Protein AF-A0A1D6IPD2-F1 (afdb_monomer)

Mean predicted aligned error: 14.75 Å

Radius of gyration: 24.82 Å; Cα contacts (8 Å, |Δi|>4): 549; chains: 1; bounding box: 68×72×63 Å

Foldseek 3Di:
DPPQDWDWDWAQQGKIWIARPVVRDTQDIDHQPDDPRFTWQEKDKDWAFDQPDDDPPDDDDDPDPPRPTWIWMWIATQQQKIWIAGNNRRHTLAIDRLDNDPWTWHYKDKAWDDDPPDPPDPDDDDDDDDDDDDDDDDDDDDDDDDDDPDDDDPPPPPDDGPDGFIWMWIDTQFKIFIHGPVCRSVYDSDTPDIGTDPAGWLDKDFAADPVLGGFWMWTAGLQQKIFIFGDPHRDTPDIDGCCVVPVDHRDPPQSPWDADNQQWIWTDDPPFIWIWGPDDDPPDDDDRDTDRPDD

Secondary structure (DSSP, 8-state):
------EEEE-TTS-EEEEETTTTEEEEEE--SSS--PPEEEEEEEEEE-------S-----S-----EEEEEEEEETTSEEEEEETTT--EEEEEE---SSPPEEEEEEEPPP---------------------------------------SSS---SSSS---EEEEEESSEEEEEEHHHHHHT---EEEEEE-SS-EEEEEEEE-TTS-EEEEEEEETTSEEEEEETTTTEEEEEEEHHHHHSPPP-TTGGG-EE-TTSEEEEEETTEEEEEE-S-BTTB-SS---B----

InterPro domains:
  IPR036322 WD40-repeat-containing domain superfamily [SSF50978] (4-197)

Nearest PDB structures (foldseek):
  3acp-assembly1_A  TM=4.727E-01  e=3.988E-07  Saccharomyces cerevisiae
  3vl1-assembly1_A  TM=4.606E-01  e=3.593E-07  Saccharomyces cerevisiae S288C
  8d9k-assembly1_B  TM=4.358E-01  e=2.101E-05  Homo sapiens
  8r8r-assembly1_A  TM=3.464E-01  e=1.965E-03  Homo sapiens
  6fuw-assembly1_A  TM=3.555E-01  e=6.190E-03  Homo sapiens

Sequence (295 aa):
MASGGLLAAGYQNGQVAMLDPSQLSILFTVDGASGTNSPVVSLGIYSVAASAAKADQSKKDNPQNATLSRDVLLSLTKDARVTVLDCTTGVMINSHIIHQKQSSAISMYVIDAESDETQTQLSEDKIPSQGQTGKDGNDLDKIQTQGIEKHLKNASQLSQNGGSDSLLVVCCEDVLLLLSLASLIQGSSKHLQKTKLAKPCCWSAVFKNMDDKVCGLILAYQTGTIEMRFGPDLAIVAETSLMSLLRWSYKTGMEKSTSSSNGQVTLVNGSEFAIISLMASENDLRYLSFLALLR

Organism: Zea mays (NCBI:txid4577)

Solvent-accessible surface area (backbone atoms only — not comparable to full-atom values): 18180 Å² total; per-residue (Å²): 131,84,81,75,57,77,44,80,47,65,32,66,59,23,32,39,34,36,30,37,70,82,73,75,39,75,77,42,73,39,73,48,85,73,92,66,55,34,32,40,55,31,76,48,80,44,76,41,73,52,76,85,76,77,76,78,94,78,80,85,89,76,99,72,84,69,72,62,59,45,50,32,32,40,38,32,21,29,64,26,33,40,34,36,25,34,65,88,77,55,49,73,67,35,75,41,72,71,41,92,59,99,51,44,34,55,42,66,48,80,34,64,50,82,73,95,78,74,88,72,74,84,73,80,82,83,78,90,80,90,82,84,85,83,87,85,86,84,87,83,85,88,85,81,92,81,89,83,92,82,91,87,84,83,82,85,82,82,82,91,68,101,59,81,62,36,29,34,40,36,38,32,24,48,34,39,38,33,28,47,42,65,44,38,63,73,74,40,75,65,63,78,43,77,46,76,46,95,56,50,40,66,47,73,45,58,23,33,48,97,84,73,43,54,55,34,38,40,40,33,29,64,83,20,39,34,38,32,25,38,65,100,81,52,43,80,78,46,76,51,39,38,47,81,75,71,68,39,74,59,53,96,67,46,75,74,45,48,65,40,54,72,34,33,37,40,42,40,57,93,94,44,54,42,44,44,41,79,50,77,46,100,85,57,52,83,57,84,53,74,59,69,75,72,134

Structure (mmCIF, N/CA/C/O backbone):
data_AF-A0A1D6IPD2-F1
#
_entry.id   AF-A0A1D6IPD2-F1
#
loop_
_atom_site.group_PDB
_atom_site.id
_atom_site.type_symbol
_atom_site.label_atom_id
_atom_site.label_alt_id
_atom_site.label_comp_id
_atom_site.label_asym_id
_atom_site.label_entity_id
_atom_site.label_seq_id
_atom_site.pdbx_PDB_ins_code
_atom_site.Cartn_x
_atom_site.Cartn_y
_atom_site.Cartn_z
_atom_site.occupancy
_atom_site.B_iso_or_equiv
_atom_site.auth_seq_id
_atom_site.auth_comp_id
_atom_site.auth_asym_id
_atom_site.auth_atom_id
_atom_site.pdbx_PDB_model_num
ATOM 1 N N . MET A 1 1 ? 12.400 -10.373 25.778 1.00 30.92 1 MET A N 1
ATOM 2 C CA . MET A 1 1 ? 10.968 -10.075 25.985 1.00 30.92 1 MET A CA 1
ATOM 3 C C . MET A 1 1 ? 10.323 -10.088 24.616 1.00 30.92 1 MET A C 1
ATOM 5 O O . MET A 1 1 ? 10.775 -9.337 23.763 1.00 30.92 1 MET A O 1
ATOM 9 N N . ALA A 1 2 ? 9.383 -10.998 24.362 1.00 29.33 2 ALA A N 1
ATOM 10 C CA . ALA A 1 2 ? 8.628 -10.974 23.116 1.00 29.33 2 ALA A CA 1
ATOM 11 C C . ALA A 1 2 ? 7.742 -9.724 23.148 1.00 29.33 2 ALA A C 1
ATOM 13 O O . ALA A 1 2 ? 6.905 -9.598 24.038 1.00 29.33 2 ALA A O 1
ATOM 14 N N . SER A 1 3 ? 7.980 -8.775 22.243 1.00 40.94 3 SER A N 1
ATOM 15 C CA . SER A 1 3 ? 7.013 -7.714 21.980 1.00 40.94 3 SER A CA 1
ATOM 16 C C . SER A 1 3 ? 5.795 -8.400 21.367 1.00 40.94 3 SER A C 1
ATOM 18 O O . SER A 1 3 ? 5.819 -8.763 20.191 1.00 40.94 3 SER A O 1
ATOM 20 N N . GLY A 1 4 ? 4.796 -8.715 22.193 1.00 50.94 4 GLY A N 1
ATOM 21 C CA . GLY A 1 4 ? 3.513 -9.250 21.745 1.00 50.94 4 GLY A CA 1
ATOM 22 C C . GLY A 1 4 ? 2.770 -8.152 20.996 1.00 50.94 4 GLY A C 1
ATOM 23 O O . GLY A 1 4 ? 1.948 -7.455 21.578 1.00 50.94 4 GLY A O 1
ATOM 24 N N . GLY A 1 5 ? 3.151 -7.923 19.741 1.00 78.12 5 GLY A N 1
ATOM 25 C CA . GLY A 1 5 ? 2.530 -6.923 18.884 1.00 78.12 5 GLY A CA 1
ATOM 26 C C . GLY A 1 5 ? 1.129 -7.359 18.467 1.00 78.12 5 GLY A C 1
ATOM 27 O O . GLY A 1 5 ? 0.892 -8.539 18.214 1.00 78.12 5 GLY A O 1
ATOM 28 N N . LEU A 1 6 ? 0.211 -6.400 18.374 1.00 86.00 6 LEU A N 1
ATOM 29 C CA . LEU A 1 6 ? -1.092 -6.609 17.751 1.00 86.00 6 LEU A CA 1
ATOM 30 C C . LEU A 1 6 ? -0.916 -6.950 16.266 1.00 86.00 6 LEU A C 1
ATOM 32 O O . LEU A 1 6 ? -0.069 -6.367 15.584 1.00 86.00 6 LEU A O 1
ATOM 36 N N . LEU A 1 7 ? -1.735 -7.870 15.758 1.00 91.19 7 LEU A N 1
ATOM 37 C CA . LEU A 1 7 ? -1.761 -8.237 14.344 1.00 91.19 7 LEU A CA 1
ATOM 38 C C . LEU A 1 7 ? -3.090 -7.805 13.727 1.00 91.19 7 LEU A C 1
ATOM 40 O O . LEU A 1 7 ? -4.148 -8.242 14.168 1.00 91.19 7 LEU A O 1
ATOM 44 N N . ALA A 1 8 ? -3.038 -6.996 12.672 1.00 92.50 8 ALA A N 1
ATOM 45 C CA . ALA A 1 8 ? -4.213 -6.660 11.876 1.00 92.50 8 ALA A CA 1
ATOM 46 C C . ALA A 1 8 ? -4.306 -7.568 10.640 1.00 92.50 8 ALA A C 1
ATOM 48 O O . ALA A 1 8 ? -3.309 -7.803 9.956 1.00 92.50 8 ALA A O 1
ATOM 49 N N . ALA A 1 9 ? -5.511 -8.041 10.330 1.00 93.69 9 ALA A N 1
ATOM 50 C CA . ALA A 1 9 ? -5.815 -8.843 9.150 1.00 93.69 9 ALA A CA 1
ATOM 51 C C . ALA A 1 9 ? -6.941 -8.197 8.337 1.00 93.69 9 ALA A C 1
ATOM 53 O O . ALA A 1 9 ? -7.937 -7.738 8.892 1.00 93.69 9 ALA A O 1
ATOM 54 N N . GLY A 1 10 ? -6.781 -8.172 7.015 1.00 93.75 10 GLY A N 1
ATOM 55 C CA . GLY A 1 10 ? -7.758 -7.635 6.070 1.00 93.75 10 GLY A CA 1
ATOM 56 C C . GLY A 1 10 ? -8.282 -8.740 5.165 1.00 93.75 10 GLY A C 1
ATOM 57 O O . GLY A 1 10 ? -7.515 -9.596 4.723 1.00 93.75 10 GLY A O 1
ATOM 58 N N . TYR A 1 11 ? -9.582 -8.728 4.891 1.00 92.94 11 TYR A N 1
ATOM 59 C CA . TYR A 1 11 ? -10.261 -9.801 4.169 1.00 92.94 11 TYR A CA 1
ATOM 60 C C . TYR A 1 11 ? -10.723 -9.368 2.771 1.00 92.94 11 TYR A C 1
ATOM 62 O O . TYR A 1 11 ? -10.869 -8.184 2.460 1.00 92.94 11 TYR A O 1
ATOM 70 N N . GLN A 1 12 ? -10.997 -10.358 1.916 1.00 92.38 12 GLN A N 1
ATOM 71 C CA . GLN A 1 12 ? -11.466 -10.148 0.537 1.00 92.38 12 GLN A CA 1
ATOM 72 C C . GLN A 1 12 ? -12.858 -9.504 0.451 1.00 92.38 12 GLN A C 1
ATOM 74 O O . GLN A 1 12 ? -13.192 -8.910 -0.564 1.00 92.38 12 GLN A O 1
ATOM 79 N N . ASN A 1 13 ? -13.660 -9.603 1.509 1.00 90.62 13 ASN A N 1
ATOM 80 C CA . ASN A 1 13 ? -14.971 -8.961 1.617 1.00 90.62 13 ASN A CA 1
ATOM 81 C C . ASN A 1 13 ? -14.903 -7.554 2.245 1.00 90.62 13 ASN A C 1
ATOM 83 O O . ASN A 1 13 ? -15.948 -6.971 2.519 1.00 90.62 13 ASN A O 1
ATOM 87 N N . GLY A 1 14 ? -13.707 -7.022 2.517 1.00 91.00 14 GLY A N 1
ATOM 88 C CA . GLY A 1 14 ? -13.536 -5.706 3.137 1.00 91.00 14 GLY A CA 1
ATOM 89 C C . GLY A 1 14 ? -13.605 -5.698 4.665 1.00 91.00 14 GLY A C 1
ATOM 90 O O . GLY A 1 14 ? -13.497 -4.626 5.259 1.00 91.00 14 GLY A O 1
ATOM 91 N N . GLN A 1 15 ? -13.770 -6.857 5.320 1.00 92.12 15 GLN A N 1
ATOM 92 C CA . GLN A 1 15 ? -13.622 -6.945 6.775 1.00 92.12 15 GLN A CA 1
ATOM 93 C C . GLN A 1 15 ? -12.185 -6.660 7.205 1.00 92.12 15 GLN A C 1
ATOM 95 O O . GLN A 1 15 ? -11.223 -6.936 6.481 1.00 92.12 15 GLN A O 1
ATOM 100 N N . VAL A 1 16 ? -12.059 -6.191 8.441 1.00 93.31 16 VAL A N 1
ATOM 101 C CA . VAL A 1 16 ? -10.791 -6.052 9.152 1.00 93.31 16 VAL A CA 1
ATOM 102 C C . VAL A 1 16 ? -10.924 -6.712 10.522 1.00 93.31 16 VAL A C 1
ATOM 104 O O . VAL A 1 16 ? -11.926 -6.516 11.205 1.00 93.31 16 VAL A O 1
ATOM 107 N N . ALA A 1 17 ? -9.920 -7.481 10.935 1.00 93.31 17 ALA A N 1
ATOM 108 C CA . ALA A 1 17 ? -9.832 -8.051 12.276 1.00 93.31 17 ALA A CA 1
ATOM 109 C C . ALA A 1 17 ? -8.523 -7.650 12.955 1.00 93.31 17 ALA A C 1
ATOM 111 O O . ALA A 1 17 ? -7.485 -7.534 12.303 1.00 93.31 17 ALA A O 1
ATOM 112 N N . MET A 1 18 ? -8.581 -7.478 14.272 1.00 93.50 18 MET A N 1
ATOM 113 C CA . MET A 1 18 ? -7.411 -7.313 15.128 1.00 93.50 18 MET A CA 1
ATOM 114 C C . MET A 1 18 ? -7.243 -8.565 15.981 1.00 93.50 18 MET A C 1
ATOM 116 O O . MET A 1 18 ? -8.205 -9.042 16.585 1.00 93.50 18 MET A O 1
ATOM 120 N N . LEU A 1 19 ? -6.027 -9.091 16.034 1.00 93.00 19 LEU A N 1
ATOM 121 C CA . LEU A 1 19 ? -5.680 -10.311 16.745 1.00 93.00 19 LEU A CA 1
ATOM 122 C C . LEU A 1 19 ? -4.610 -10.020 17.798 1.00 93.00 19 LEU A C 1
ATOM 124 O O . LEU A 1 19 ? -3.698 -9.225 17.559 1.00 93.00 19 LEU A O 1
ATOM 128 N N . ASP A 1 20 ? -4.705 -10.710 18.933 1.00 90.56 20 ASP A N 1
ATOM 129 C CA . ASP A 1 20 ? -3.624 -10.829 19.909 1.00 90.56 20 ASP A CA 1
ATOM 130 C C . ASP A 1 20 ? -2.912 -12.173 19.683 1.00 90.56 20 ASP A C 1
ATOM 132 O O . ASP A 1 20 ? -3.444 -13.227 20.056 1.00 90.56 20 ASP A O 1
ATOM 136 N N . PRO A 1 21 ? -1.707 -12.177 19.080 1.00 88.75 21 PRO A N 1
ATOM 137 C CA . PRO A 1 21 ? -0.956 -13.405 18.839 1.00 88.75 21 PRO A CA 1
ATOM 138 C C . PRO A 1 21 ? -0.528 -14.105 20.131 1.00 88.75 21 PRO A C 1
ATOM 140 O O . PRO A 1 21 ? -0.324 -15.316 20.129 1.00 88.75 21 PRO A O 1
ATOM 143 N N . SER A 1 22 ? -0.400 -13.362 21.234 1.00 89.31 22 SER A N 1
ATOM 144 C CA . SER A 1 22 ? 0.008 -13.897 22.537 1.00 89.31 22 SER A CA 1
ATOM 145 C C . SER A 1 22 ? -1.092 -14.761 23.146 1.00 89.31 22 SER A C 1
ATOM 147 O O . SER A 1 22 ? -0.806 -15.744 23.827 1.00 89.31 22 SER A O 1
ATOM 149 N N . GLN A 1 23 ? -2.348 -14.398 22.884 1.00 89.75 23 GLN A N 1
ATOM 150 C CA . GLN A 1 23 ? -3.536 -15.112 23.353 1.00 89.75 23 GLN A CA 1
ATOM 151 C C . GLN A 1 23 ? -4.184 -15.987 22.275 1.00 89.75 23 GLN A C 1
ATOM 153 O O . GLN A 1 23 ? -5.131 -16.711 22.576 1.00 89.75 23 GLN A O 1
ATOM 158 N N . LEU A 1 24 ? -3.686 -15.934 21.032 1.00 89.00 24 LEU A N 1
ATOM 159 C CA . LEU A 1 24 ? -4.281 -16.590 19.862 1.00 89.00 24 LEU A CA 1
ATOM 160 C C . LEU A 1 24 ? -5.776 -16.259 19.708 1.00 89.00 24 LEU A C 1
ATOM 162 O O . LEU A 1 24 ? -6.582 -17.115 19.341 1.00 89.00 24 LEU A O 1
ATOM 166 N N . SER A 1 25 ? -6.153 -15.017 20.013 1.00 91.31 25 SER A N 1
ATOM 167 C CA . SER A 1 25 ? -7.544 -14.570 20.053 1.00 91.31 25 SER A CA 1
ATOM 168 C C . SER A 1 25 ? -7.791 -13.397 19.107 1.00 91.31 25 SER A C 1
ATOM 170 O O . SER A 1 25 ? -6.889 -12.629 18.768 1.00 91.31 25 SER A O 1
ATOM 172 N N . ILE A 1 26 ? -9.042 -13.274 18.660 1.00 92.81 26 ILE A N 1
ATOM 173 C CA . ILE A 1 26 ? -9.522 -12.106 17.919 1.00 92.81 26 ILE A CA 1
ATOM 174 C C . ILE A 1 26 ? -10.010 -11.093 18.954 1.00 92.81 26 ILE A C 1
ATOM 176 O O . ILE A 1 26 ? -10.901 -11.405 19.743 1.00 92.81 26 ILE A O 1
ATOM 180 N N . LEU A 1 27 ? -9.434 -9.893 18.945 1.00 92.69 27 LEU A N 1
ATOM 181 C CA . LEU A 1 27 ? -9.853 -8.791 19.812 1.00 92.69 27 LEU A CA 1
ATOM 182 C C . LEU A 1 27 ? -11.157 -8.176 19.313 1.00 92.69 27 LEU A C 1
ATOM 184 O O . LEU A 1 27 ? -12.086 -7.960 20.086 1.00 92.69 27 LEU A O 1
ATOM 188 N N . PHE A 1 28 ? -11.230 -7.916 18.009 1.00 93.12 28 PHE A N 1
ATOM 189 C CA . PHE A 1 28 ? -12.438 -7.445 17.350 1.00 93.12 28 PHE A CA 1
ATOM 190 C C . PHE A 1 28 ? -12.401 -7.741 15.852 1.00 93.12 28 PHE A C 1
ATOM 192 O O . PHE A 1 28 ? -11.333 -7.884 15.251 1.00 93.12 28 PHE A O 1
ATOM 199 N N . THR A 1 29 ? -13.589 -7.741 15.252 1.00 92.19 29 THR A N 1
ATOM 200 C CA . THR A 1 29 ? -13.794 -7.745 13.803 1.00 92.19 29 THR A CA 1
ATOM 201 C C . THR A 1 29 ? -14.722 -6.596 13.448 1.00 92.19 29 THR A C 1
ATOM 203 O O . THR A 1 29 ? -15.713 -6.363 14.139 1.00 92.19 29 THR A O 1
ATOM 206 N N . VAL A 1 30 ? -14.406 -5.884 12.372 1.00 89.81 30 VAL A N 1
ATOM 207 C CA . VAL A 1 30 ? -15.205 -4.774 11.863 1.00 89.81 30 VAL A CA 1
ATOM 208 C C . VAL A 1 30 ? -15.500 -5.014 10.395 1.00 89.81 30 VAL A C 1
ATOM 210 O O . VAL A 1 30 ? -14.591 -5.203 9.584 1.00 89.81 30 VAL A O 1
ATOM 213 N N . ASP A 1 31 ? -16.783 -4.983 10.055 1.00 83.81 31 ASP A N 1
ATOM 214 C CA . ASP A 1 31 ? -17.223 -4.928 8.670 1.00 83.81 31 ASP A CA 1
ATOM 215 C C . ASP A 1 31 ? -16.858 -3.564 8.084 1.00 83.81 31 ASP A C 1
ATOM 217 O O . ASP A 1 31 ? -17.188 -2.523 8.660 1.00 83.81 31 ASP A O 1
ATOM 221 N N . GLY A 1 32 ? -16.171 -3.555 6.937 1.00 65.31 32 GLY A N 1
ATOM 222 C CA . GLY A 1 32 ? -15.898 -2.327 6.199 1.00 65.31 32 GLY A CA 1
ATOM 223 C C . GLY A 1 32 ? -17.211 -1.584 5.965 1.00 65.31 32 GLY A C 1
ATO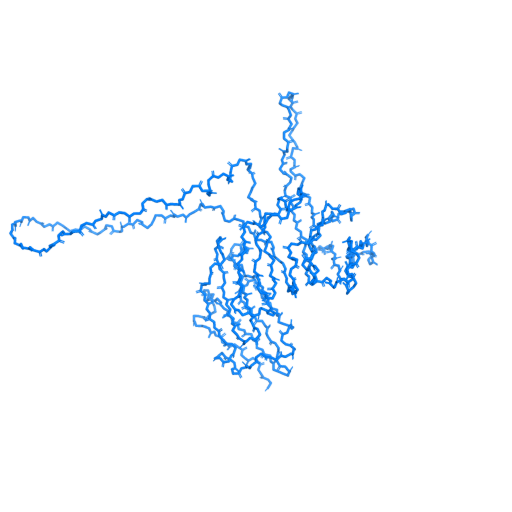M 224 O O . GLY A 1 32 ? -18.097 -2.077 5.266 1.00 65.31 32 GLY A O 1
ATOM 225 N N . ALA A 1 33 ? -17.374 -0.421 6.600 1.00 59.62 33 ALA A N 1
ATOM 226 C CA . ALA A 1 33 ? -18.617 0.328 6.510 1.00 59.62 33 ALA A CA 1
ATOM 227 C C . ALA A 1 33 ? -18.940 0.598 5.035 1.00 59.62 33 ALA A C 1
ATOM 229 O O . ALA A 1 33 ? -18.102 1.108 4.291 1.00 59.62 33 ALA A O 1
ATOM 230 N N . SER A 1 34 ? -20.177 0.272 4.644 1.00 54.66 34 SER A N 1
ATOM 231 C CA . SER A 1 34 ? -20.737 0.382 3.292 1.00 54.66 34 SER A CA 1
ATOM 232 C C . SER A 1 34 ? -20.321 -0.734 2.314 1.00 54.66 34 SER A C 1
ATOM 234 O O . SER A 1 34 ? -19.481 -0.519 1.441 1.00 54.66 34 SER A O 1
ATOM 236 N N . GLY A 1 35 ? -20.999 -1.888 2.413 1.00 56.84 35 GLY A N 1
ATOM 237 C CA . GLY A 1 35 ? -21.728 -2.592 1.331 1.00 56.84 35 GLY A CA 1
ATOM 238 C C . GLY A 1 35 ? -21.030 -2.951 0.010 1.00 56.84 35 GLY A C 1
ATOM 239 O O . GLY A 1 35 ? -21.678 -3.478 -0.888 1.00 56.84 35 GLY A O 1
ATOM 240 N N . THR A 1 36 ? -19.746 -2.656 -0.142 1.00 65.62 36 THR A N 1
ATOM 241 C CA . THR A 1 36 ? -19.001 -2.753 -1.405 1.00 65.62 36 THR A CA 1
ATOM 242 C C . THR A 1 36 ? -18.319 -4.108 -1.573 1.00 65.62 36 THR A C 1
ATOM 244 O O . THR A 1 36 ? -17.906 -4.427 -2.684 1.00 65.62 36 THR A O 1
ATOM 247 N N . ASN A 1 37 ? -18.235 -4.923 -0.507 1.00 82.88 37 ASN A N 1
ATOM 248 C CA . ASN A 1 37 ? -17.555 -6.229 -0.474 1.00 82.88 37 ASN A CA 1
ATOM 249 C C . ASN A 1 37 ? -16.169 -6.202 -1.149 1.00 82.88 37 ASN A C 1
ATOM 251 O O . ASN A 1 37 ? -15.739 -7.175 -1.764 1.00 82.88 37 ASN A O 1
ATOM 255 N N . SER A 1 38 ? -15.503 -5.051 -1.068 1.00 90.94 38 SER A N 1
ATOM 256 C CA . SER A 1 38 ? -14.266 -4.749 -1.772 1.00 90.94 38 SER A CA 1
ATOM 257 C C . SER A 1 38 ? -13.066 -5.240 -0.956 1.00 90.94 38 SER A C 1
ATOM 259 O O . SER A 1 38 ? -13.011 -4.957 0.243 1.00 90.94 38 SER A O 1
ATOM 261 N N . PRO A 1 39 ? -12.094 -5.954 -1.555 1.00 93.69 39 PRO A N 1
ATOM 262 C CA . PRO A 1 39 ? -10.949 -6.489 -0.824 1.00 93.69 39 PRO A CA 1
ATOM 263 C C . PRO A 1 39 ? -10.128 -5.412 -0.119 1.00 93.69 39 PRO A C 1
ATOM 265 O O . PRO A 1 39 ? -9.841 -4.367 -0.706 1.00 93.69 39 PRO A O 1
ATOM 268 N N . VAL A 1 40 ? -9.677 -5.697 1.105 1.00 94.56 40 VAL A N 1
ATOM 269 C CA . VAL A 1 40 ? -8.633 -4.898 1.763 1.00 94.56 40 VAL A CA 1
ATOM 270 C C . VAL A 1 40 ? -7.305 -5.127 1.037 1.00 94.56 40 VAL A C 1
ATOM 272 O O . VAL A 1 40 ? -6.858 -6.264 0.904 1.00 94.56 40 VAL A O 1
ATOM 275 N N . VAL A 1 41 ? -6.678 -4.047 0.569 1.00 94.06 41 VAL A N 1
ATOM 276 C CA . VAL A 1 41 ? -5.410 -4.074 -0.183 1.00 94.06 41 VAL A CA 1
ATOM 277 C C . VAL A 1 41 ? -4.225 -3.545 0.625 1.00 94.06 41 VAL A C 1
ATOM 279 O O . VAL A 1 41 ? -3.084 -3.863 0.312 1.00 94.06 41 VAL A O 1
ATOM 282 N N . SER A 1 42 ? -4.472 -2.766 1.684 1.00 94.94 42 SER A N 1
ATOM 283 C CA . SER A 1 42 ? -3.411 -2.228 2.542 1.00 94.94 42 SER A CA 1
ATOM 284 C C . SER A 1 42 ? -3.912 -1.995 3.962 1.00 94.94 42 SER A C 1
ATOM 286 O O . SER A 1 42 ? -5.042 -1.549 4.164 1.00 94.94 42 SER A O 1
ATOM 288 N N . LEU A 1 43 ? -3.049 -2.251 4.943 1.00 94.69 43 LEU A N 1
ATOM 289 C CA . LEU A 1 43 ? -3.292 -2.019 6.367 1.00 94.69 43 LEU A CA 1
ATOM 290 C C . LEU A 1 43 ? -2.066 -1.362 6.995 1.00 94.69 43 LEU A C 1
ATOM 292 O O . LEU A 1 43 ? -0.942 -1.611 6.564 1.00 94.69 43 LEU A O 1
ATOM 296 N N . GLY A 1 44 ? -2.280 -0.548 8.023 1.00 91.44 44 GLY A N 1
ATOM 297 C CA . GLY A 1 44 ? -1.194 0.039 8.800 1.00 91.44 44 GLY A CA 1
ATOM 298 C C . GLY A 1 44 ? -1.676 0.508 10.163 1.00 91.44 44 GLY A C 1
ATOM 299 O O . GLY A 1 44 ? -2.734 1.125 10.262 1.00 91.44 44 GLY A O 1
ATOM 300 N N . ILE A 1 45 ? -0.903 0.209 11.206 1.00 90.38 45 ILE A N 1
ATOM 301 C CA . ILE A 1 45 ? -1.122 0.740 12.554 1.00 90.38 45 ILE A CA 1
ATOM 302 C C . ILE A 1 45 ? -0.244 1.977 12.709 1.00 90.38 45 ILE A C 1
ATOM 304 O O . ILE A 1 45 ? 0.940 1.942 12.374 1.00 90.38 45 ILE A O 1
ATOM 308 N N . TYR A 1 46 ? -0.827 3.064 13.201 1.00 85.69 46 TYR A N 1
ATOM 309 C CA . TYR A 1 46 ? -0.139 4.335 13.369 1.00 85.69 46 TYR A CA 1
ATOM 310 C C . TYR A 1 46 ? -0.456 4.952 14.731 1.00 85.69 46 TYR A C 1
ATOM 312 O O . TYR A 1 46 ? -1.608 4.929 15.164 1.00 85.69 46 TYR A O 1
ATOM 320 N N . SER A 1 47 ? 0.552 5.526 15.390 1.00 83.75 47 SER A N 1
ATOM 321 C CA . SER A 1 47 ? 0.378 6.181 16.687 1.00 83.75 47 SER A CA 1
ATOM 322 C C . SER A 1 47 ? 0.136 7.671 16.502 1.00 83.75 47 SER A C 1
ATOM 324 O O . SER A 1 47 ? 1.000 8.398 16.019 1.00 83.75 47 SER A O 1
ATOM 326 N N . VAL A 1 48 ? -1.050 8.140 16.876 1.00 75.00 48 VAL A N 1
ATOM 327 C CA . VAL A 1 48 ? -1.429 9.549 16.769 1.00 75.00 48 VAL A CA 1
ATOM 328 C C . VAL A 1 48 ? -1.160 10.221 18.106 1.00 75.00 48 VAL A C 1
ATOM 330 O O . VAL A 1 48 ? -1.792 9.889 19.111 1.00 75.00 48 VAL A O 1
ATOM 333 N N . ALA A 1 49 ? -0.253 11.196 18.135 1.00 66.75 49 ALA A N 1
ATOM 334 C CA . ALA A 1 49 ? -0.099 12.047 19.307 1.00 66.75 49 ALA A CA 1
ATOM 335 C C . ALA A 1 49 ? -1.371 12.893 19.482 1.00 66.75 49 ALA A C 1
ATOM 337 O O . ALA A 1 49 ? -1.758 13.643 18.584 1.00 66.75 49 ALA A O 1
ATOM 338 N N . ALA A 1 50 ? -2.040 12.784 20.631 1.00 52.44 50 ALA A N 1
ATOM 339 C CA . ALA A 1 50 ? -3.161 13.662 20.933 1.00 52.44 50 ALA A CA 1
ATOM 340 C C . ALA A 1 50 ? -2.658 15.110 21.035 1.00 52.44 50 ALA A C 1
ATOM 342 O O . ALA A 1 50 ? -1.958 15.469 21.982 1.00 52.44 50 ALA A O 1
ATOM 343 N N . SER A 1 51 ? -3.032 15.969 20.083 1.00 44.62 51 SER A N 1
ATOM 344 C CA . SER A 1 51 ? -2.892 17.410 20.282 1.00 44.62 51 SER A CA 1
ATOM 345 C C . SER A 1 51 ? -3.802 17.791 21.447 1.00 44.62 51 SER A C 1
ATOM 347 O O . SER A 1 51 ? -5.016 17.583 21.361 1.00 44.62 51 SER A O 1
ATOM 349 N N . ALA A 1 52 ? -3.243 18.314 22.537 1.00 31.17 52 ALA A N 1
ATOM 350 C CA . ALA A 1 52 ? -4.020 18.790 23.674 1.00 31.17 52 ALA A CA 1
ATOM 351 C C . ALA A 1 52 ? -4.963 19.919 23.216 1.00 31.17 52 ALA A C 1
ATOM 353 O O . ALA A 1 52 ? -4.578 21.084 23.120 1.00 31.17 52 ALA A O 1
ATOM 354 N N . ALA A 1 53 ? -6.205 19.573 22.885 1.00 32.84 53 ALA A N 1
ATOM 355 C CA . ALA A 1 53 ? -7.233 20.545 22.565 1.00 32.84 53 ALA A CA 1
ATOM 356 C C . ALA A 1 53 ? -7.639 21.258 23.862 1.00 32.84 53 ALA A C 1
ATOM 358 O O . ALA A 1 53 ? -8.199 20.641 24.762 1.00 32.84 53 ALA A O 1
ATOM 359 N N . LYS A 1 54 ? -7.283 22.547 23.940 1.00 36.94 54 LYS A N 1
ATOM 360 C CA . LYS A 1 54 ? -7.744 23.590 24.875 1.00 36.94 54 LYS A CA 1
ATOM 361 C C . LYS A 1 54 ? -8.335 23.085 26.199 1.00 36.94 54 LYS A C 1
ATOM 363 O O . LYS A 1 54 ? -9.548 22.976 26.349 1.00 36.94 54 LYS A O 1
ATOM 368 N N . ALA A 1 55 ? -7.474 22.911 27.199 1.00 32.50 55 ALA A N 1
ATOM 369 C CA . ALA A 1 55 ? -7.914 23.128 28.569 1.00 32.50 55 ALA A CA 1
ATOM 370 C C . ALA A 1 55 ? -8.072 24.642 28.756 1.00 32.50 55 ALA A C 1
ATOM 372 O O . ALA A 1 55 ? -7.090 25.381 28.651 1.00 32.50 55 ALA A O 1
ATOM 373 N N . ASP A 1 56 ? -9.304 25.099 28.986 1.00 33.06 56 ASP A N 1
ATOM 374 C CA . ASP A 1 56 ? -9.562 26.443 29.492 1.00 33.06 56 ASP A CA 1
ATOM 375 C C . ASP A 1 56 ? -8.631 26.707 30.676 1.00 33.06 56 ASP A C 1
ATOM 377 O O . ASP A 1 56 ? -8.541 25.932 31.634 1.00 33.06 56 ASP A O 1
ATOM 381 N N . GLN A 1 57 ? -7.879 27.794 30.566 1.00 42.44 57 GLN A N 1
ATOM 382 C CA . GLN A 1 57 ? -6.802 28.125 31.477 1.00 42.44 57 GLN A CA 1
ATOM 383 C C . GLN A 1 57 ? -7.380 28.685 32.777 1.00 42.44 57 GLN A C 1
ATOM 385 O O . GLN A 1 57 ? -7.352 29.883 33.034 1.00 42.44 57 GLN A O 1
ATOM 390 N N . SER A 1 58 ? -7.908 27.808 33.628 1.00 39.62 58 SER A N 1
ATOM 391 C CA . SER A 1 58 ? -8.125 28.122 35.035 1.00 39.62 58 SER A CA 1
ATOM 392 C C . SER A 1 58 ? -8.073 26.866 35.904 1.00 39.62 58 SER A C 1
ATOM 394 O O . SER A 1 58 ? -9.103 26.302 36.266 1.00 39.62 58 SER A O 1
ATOM 396 N N . LYS A 1 59 ? -6.859 26.456 36.279 1.00 34.28 59 LYS A N 1
ATOM 397 C CA . LYS A 1 59 ? -6.397 26.234 37.666 1.00 34.28 59 LYS A CA 1
ATOM 398 C C . LYS A 1 59 ? -5.184 25.298 37.690 1.00 34.28 59 LYS A C 1
ATOM 400 O O . LYS A 1 59 ? -4.984 24.460 36.823 1.00 34.28 59 LYS A O 1
ATOM 405 N N . LYS A 1 60 ? -4.351 25.576 38.685 1.00 40.72 60 LYS A N 1
ATOM 406 C CA . LYS A 1 60 ? -3.002 25.083 38.956 1.00 40.72 60 LYS A CA 1
ATOM 407 C C . LYS A 1 60 ? -2.923 23.573 39.236 1.00 40.72 60 LYS A C 1
ATOM 409 O O . LYS A 1 60 ? -3.841 23.015 39.823 1.00 40.72 60 LYS A O 1
ATOM 414 N N . ASP A 1 61 ? -1.730 23.053 38.939 1.00 37.00 61 ASP A N 1
ATOM 415 C CA . ASP A 1 61 ? -1.024 21.907 39.537 1.00 37.00 61 ASP A CA 1
ATOM 416 C C . ASP A 1 61 ? -1.495 20.472 39.217 1.00 37.00 61 ASP A C 1
ATOM 418 O O . ASP A 1 61 ? -2.368 19.931 39.886 1.00 37.00 61 ASP A O 1
ATOM 422 N N . ASN A 1 62 ? -0.798 19.812 38.273 1.00 31.39 62 ASN A N 1
ATOM 423 C CA . ASN A 1 62 ? -0.256 18.446 38.438 1.00 31.39 62 ASN A CA 1
ATOM 424 C C . ASN A 1 62 ? 0.795 18.130 37.336 1.00 31.39 62 ASN A C 1
ATOM 426 O O . ASN A 1 62 ? 0.514 18.378 36.159 1.00 31.39 62 ASN A O 1
ATOM 430 N N . PRO A 1 63 ? 1.986 17.571 37.639 1.00 45.03 63 PRO A N 1
ATOM 431 C CA . PRO A 1 63 ? 2.968 17.194 36.627 1.00 45.03 63 PRO A CA 1
ATOM 432 C C . PRO A 1 63 ? 2.707 15.758 36.157 1.00 45.03 63 PRO A C 1
ATOM 434 O O . PRO A 1 63 ? 3.314 14.825 36.668 1.00 45.03 63 PRO A O 1
ATOM 437 N N . GLN A 1 64 ? 1.781 15.567 35.211 1.00 38.56 64 GLN A N 1
ATOM 438 C CA . GLN A 1 64 ? 1.593 14.285 34.509 1.00 38.56 64 GLN A CA 1
ATOM 439 C C . GLN A 1 64 ? 0.707 14.421 33.255 1.00 38.56 64 GLN A C 1
ATOM 441 O O . GLN A 1 64 ? -0.170 13.604 33.004 1.00 38.56 64 GLN A O 1
ATOM 446 N N . ASN A 1 65 ? 0.936 15.435 32.416 1.00 34.56 65 ASN A N 1
ATOM 447 C CA . ASN A 1 65 ? 0.399 15.403 31.051 1.00 34.56 65 ASN A CA 1
ATOM 448 C C . ASN A 1 65 ? 1.314 14.531 30.185 1.00 34.56 65 ASN A C 1
ATOM 450 O O . ASN A 1 65 ? 2.059 15.028 29.346 1.00 34.56 65 ASN A O 1
ATOM 454 N N . ALA A 1 66 ? 1.291 13.219 30.430 1.00 37.41 66 ALA A N 1
ATOM 455 C CA . ALA A 1 66 ? 1.721 12.275 29.414 1.00 37.41 66 ALA A CA 1
ATOM 456 C C . ALA A 1 66 ? 0.747 12.441 28.245 1.00 37.41 66 ALA A C 1
ATOM 458 O O . ALA A 1 66 ? -0.451 12.199 28.395 1.00 37.41 66 ALA A O 1
ATOM 459 N N . THR A 1 67 ? 1.238 12.927 27.109 1.00 42.47 67 THR A N 1
ATOM 460 C CA . THR A 1 67 ? 0.484 12.937 25.858 1.00 42.47 67 THR A CA 1
ATOM 461 C C . THR A 1 67 ? -0.009 11.512 25.617 1.00 42.47 67 THR A C 1
ATOM 463 O O . THR A 1 67 ? 0.798 10.615 25.386 1.00 42.47 67 THR A O 1
ATOM 466 N N . LEU A 1 68 ? -1.316 11.271 25.751 1.00 51.31 68 LEU A N 1
ATOM 467 C CA . LEU A 1 68 ? -1.903 9.970 25.444 1.00 51.31 68 LEU A CA 1
ATOM 468 C C . LEU A 1 68 ? -1.847 9.802 23.927 1.00 51.31 68 LEU A C 1
ATOM 470 O O . LEU A 1 68 ? -2.692 10.329 23.204 1.00 51.31 68 LEU A O 1
ATOM 474 N N . SER A 1 69 ? -0.814 9.118 23.445 1.00 62.66 69 SER A N 1
ATOM 475 C CA . SER A 1 69 ? -0.773 8.653 22.065 1.00 62.66 69 SER A CA 1
ATOM 476 C C . SER A 1 69 ? -1.879 7.620 21.875 1.00 62.66 69 SER A C 1
ATOM 478 O O . SER A 1 69 ? -2.037 6.708 22.688 1.00 62.66 69 SER A O 1
ATOM 480 N N . ARG A 1 70 ? -2.687 7.795 20.831 1.00 79.12 70 ARG A N 1
ATOM 481 C CA . ARG A 1 70 ? -3.773 6.885 20.478 1.00 79.12 70 ARG A CA 1
ATOM 482 C C . ARG A 1 70 ? -3.395 6.153 19.203 1.00 79.12 70 ARG A C 1
ATOM 484 O O . ARG A 1 70 ? -3.213 6.786 18.165 1.00 79.12 70 ARG A O 1
ATOM 491 N N . ASP A 1 71 ? -3.314 4.832 19.277 1.00 89.00 71 ASP A N 1
ATOM 492 C CA . ASP A 1 71 ? -3.040 4.017 18.100 1.00 89.00 71 ASP A CA 1
ATOM 493 C C . ASP A 1 71 ? -4.313 3.839 17.271 1.00 89.00 71 ASP A C 1
ATOM 495 O O . ASP A 1 71 ? -5.376 3.465 17.781 1.00 89.00 71 ASP A O 1
ATOM 499 N N . VAL A 1 72 ? -4.193 4.109 15.975 1.00 91.94 72 VAL A N 1
ATOM 500 C CA . VAL A 1 72 ? -5.257 3.928 14.992 1.00 91.94 72 VAL A CA 1
ATOM 501 C C . VAL A 1 72 ? -4.848 2.893 13.956 1.00 91.94 72 VAL A C 1
ATOM 503 O O . VAL A 1 72 ? -3.697 2.833 13.522 1.00 91.94 72 VAL A O 1
ATOM 506 N N . LEU A 1 73 ? -5.816 2.085 13.537 1.00 93.56 73 LEU A N 1
ATOM 507 C CA . LEU A 1 73 ? -5.684 1.161 12.426 1.00 93.56 73 LEU A CA 1
ATOM 508 C C . LEU A 1 73 ? -6.270 1.826 11.188 1.00 93.56 73 LEU A C 1
ATOM 510 O O . LEU A 1 73 ? -7.454 2.161 11.140 1.00 93.56 73 LEU A O 1
ATOM 514 N N . LEU A 1 74 ? -5.432 1.995 10.177 1.00 94.75 74 LEU A N 1
ATOM 515 C CA . LEU A 1 74 ? -5.844 2.401 8.849 1.00 94.75 74 LEU A CA 1
ATOM 516 C C . LEU A 1 74 ? -6.056 1.151 8.002 1.00 94.75 74 LEU A C 1
ATOM 518 O O . LEU A 1 74 ? -5.212 0.251 7.991 1.00 94.75 74 LEU A O 1
ATOM 522 N N . SER A 1 75 ? -7.143 1.127 7.234 1.00 95.12 75 SER A N 1
ATOM 523 C CA . SER A 1 75 ? -7.374 0.130 6.186 1.00 95.12 75 SER A CA 1
ATOM 524 C C . SER A 1 75 ? -7.737 0.796 4.869 1.00 95.12 75 SER A C 1
ATOM 526 O O . SER A 1 75 ? -8.582 1.690 4.858 1.00 95.12 75 SER A O 1
ATOM 528 N N . LEU A 1 76 ? -7.174 0.307 3.769 1.00 95.56 76 LEU A N 1
ATOM 529 C CA . LEU A 1 76 ? -7.524 0.689 2.405 1.00 95.56 76 LEU A CA 1
ATOM 530 C C . LEU A 1 76 ? -8.127 -0.510 1.680 1.00 95.56 76 LEU A C 1
ATOM 532 O O . LEU A 1 76 ? -7.555 -1.600 1.675 1.00 95.56 76 LEU A O 1
ATOM 536 N N . THR A 1 77 ? -9.253 -0.280 1.025 1.00 94.69 77 THR A N 1
ATOM 537 C CA . THR A 1 77 ? -9.935 -1.255 0.165 1.00 94.69 77 THR A CA 1
ATOM 538 C C . THR A 1 77 ? -9.738 -0.915 -1.308 1.00 94.69 77 THR A C 1
ATOM 540 O O . THR A 1 77 ? -9.419 0.225 -1.656 1.00 94.69 77 THR A O 1
ATOM 543 N N . LYS A 1 78 ? -9.900 -1.911 -2.185 1.00 93.94 78 LYS A N 1
ATOM 544 C CA . LYS A 1 78 ? -9.609 -1.811 -3.625 1.00 93.94 78 LYS A CA 1
ATOM 545 C C . LYS A 1 78 ? -10.416 -0.724 -4.349 1.00 93.94 78 LYS A C 1
ATOM 547 O O . LYS A 1 78 ? -9.931 -0.155 -5.317 1.00 93.94 78 LYS A O 1
ATOM 552 N N . ASP A 1 79 ? -11.607 -0.396 -3.868 1.00 92.62 79 ASP A N 1
ATOM 553 C CA . ASP A 1 79 ? -12.484 0.688 -4.340 1.00 92.62 79 ASP A CA 1
ATOM 554 C C . ASP A 1 79 ? -12.122 2.058 -3.733 1.00 92.62 79 ASP A C 1
ATOM 556 O O . ASP A 1 79 ? -12.926 2.988 -3.744 1.00 92.62 79 ASP A O 1
ATOM 560 N N . ALA A 1 80 ? -10.903 2.187 -3.201 1.00 93.25 80 ALA A N 1
ATOM 561 C CA . ALA A 1 80 ? -10.354 3.410 -2.632 1.00 93.25 80 ALA A CA 1
ATOM 562 C C . ALA A 1 80 ? -11.163 3.963 -1.451 1.00 93.25 80 ALA A C 1
ATOM 564 O O . ALA A 1 80 ? -11.266 5.181 -1.271 1.00 93.25 80 ALA A O 1
ATOM 565 N N . ARG A 1 81 ? -11.712 3.079 -0.610 1.00 93.00 81 ARG A N 1
ATOM 566 C CA . ARG A 1 81 ? -12.204 3.465 0.712 1.00 93.00 81 ARG A CA 1
ATOM 567 C C . ARG A 1 81 ? -11.112 3.295 1.757 1.00 93.00 81 ARG A C 1
ATOM 569 O O . ARG A 1 81 ? -10.561 2.205 1.921 1.00 93.00 81 ARG A O 1
ATOM 576 N N . VAL A 1 82 ? -10.854 4.379 2.482 1.00 94.31 82 VAL A N 1
ATOM 577 C CA . VAL A 1 82 ? -10.002 4.405 3.669 1.00 94.31 82 VAL A CA 1
ATOM 578 C C . VAL A 1 82 ? -10.887 4.403 4.908 1.00 94.31 82 VAL A C 1
ATOM 580 O O . VAL A 1 82 ? -11.806 5.215 5.016 1.00 94.31 82 VAL A O 1
ATOM 583 N N . THR A 1 83 ? -10.592 3.514 5.849 1.00 93.88 83 THR A N 1
ATOM 584 C CA . THR A 1 83 ? -11.248 3.449 7.158 1.00 93.88 83 THR A CA 1
ATOM 585 C C . THR A 1 83 ? -10.210 3.671 8.247 1.00 93.88 83 THR A C 1
ATOM 587 O O . THR A 1 83 ? -9.092 3.165 8.156 1.00 93.88 83 THR A O 1
ATOM 590 N N . VAL A 1 84 ? -10.596 4.432 9.266 1.00 94.25 84 VAL A N 1
ATOM 591 C CA . VAL A 1 84 ? -9.809 4.705 10.466 1.00 94.25 84 VAL A CA 1
ATOM 592 C C . VAL A 1 84 ? -10.524 4.053 11.640 1.00 94.25 84 VAL A C 1
ATOM 594 O O . VAL A 1 84 ? -11.681 4.382 11.916 1.00 94.25 84 VAL A O 1
ATOM 597 N N . LEU A 1 85 ? -9.851 3.138 12.326 1.00 92.94 85 LEU A N 1
ATOM 598 C CA . LEU A 1 85 ? -10.374 2.444 13.497 1.00 92.94 85 LEU A CA 1
ATOM 599 C C . LEU A 1 85 ? -9.503 2.723 14.711 1.00 92.94 85 LEU A C 1
ATOM 601 O O . LEU A 1 85 ? -8.291 2.883 14.601 1.00 92.94 85 LEU A O 1
ATOM 605 N N . ASP A 1 86 ? -10.118 2.736 15.880 1.00 91.44 86 ASP A N 1
ATOM 606 C CA . ASP A 1 86 ? -9.388 2.699 17.132 1.00 91.44 86 ASP A CA 1
ATOM 607 C C . ASP A 1 86 ? -8.797 1.302 17.381 1.00 91.44 86 ASP A C 1
ATOM 609 O O . ASP A 1 86 ? -9.540 0.321 17.433 1.00 91.44 86 ASP A O 1
ATOM 613 N N . CYS A 1 87 ? -7.478 1.200 17.582 1.00 90.00 87 CYS A N 1
ATOM 614 C CA . CYS A 1 87 ? -6.810 -0.094 17.769 1.00 90.00 87 CYS A CA 1
ATOM 615 C C . CYS A 1 87 ? -7.198 -0.825 19.060 1.00 90.00 87 CYS A C 1
ATOM 617 O O . CYS A 1 87 ? -7.008 -2.035 19.140 1.00 90.00 87 CYS A O 1
ATOM 619 N N . THR A 1 88 ? -7.706 -0.119 20.072 1.00 88.00 88 THR A N 1
ATOM 620 C CA . THR A 1 88 ? -8.024 -0.712 21.382 1.00 88.00 88 THR A CA 1
ATOM 621 C C . THR A 1 88 ? -9.438 -1.286 21.407 1.00 88.00 88 THR A C 1
ATOM 623 O O . THR A 1 88 ? -9.686 -2.348 21.966 1.00 88.00 88 THR A O 1
ATOM 626 N N . THR A 1 89 ? -10.382 -0.560 20.818 1.00 89.50 89 THR A N 1
ATOM 627 C CA . THR A 1 89 ? -11.822 -0.816 20.932 1.00 89.50 89 THR A CA 1
ATOM 628 C C . THR A 1 89 ? -12.437 -1.357 19.647 1.00 89.50 89 THR A C 1
ATOM 630 O O . THR A 1 89 ? -13.558 -1.857 19.681 1.00 89.50 89 THR A O 1
ATOM 633 N N . GLY A 1 90 ? -11.752 -1.218 18.508 1.00 89.56 90 GLY A N 1
ATOM 634 C CA . GLY A 1 90 ? -12.304 -1.528 17.191 1.00 89.56 90 GLY A CA 1
ATOM 635 C C . GLY A 1 90 ? -13.380 -0.549 16.723 1.00 89.56 90 GLY A C 1
ATOM 636 O O . GLY A 1 90 ? -13.997 -0.763 15.683 1.00 89.56 90 GLY A O 1
ATOM 637 N N . VAL A 1 91 ? -13.629 0.540 17.457 1.00 91.50 91 VAL A N 1
ATOM 638 C CA . VAL A 1 91 ? -14.617 1.543 17.050 1.00 91.50 91 VAL A CA 1
ATOM 639 C C . VAL A 1 91 ? -14.121 2.263 15.802 1.00 91.50 91 VAL A C 1
ATOM 641 O O . VAL A 1 91 ? -13.005 2.785 15.762 1.00 91.50 91 VAL A O 1
ATOM 644 N N . MET A 1 92 ? -14.972 2.313 14.779 1.00 92.38 92 MET A N 1
ATOM 645 C CA . MET A 1 92 ? -14.710 3.094 13.579 1.00 92.38 92 MET A CA 1
ATOM 646 C C . MET A 1 92 ? -14.747 4.585 13.915 1.00 92.38 92 MET A C 1
ATOM 648 O O . MET A 1 92 ? -15.786 5.119 14.297 1.00 92.38 92 MET A O 1
ATOM 652 N N . ILE A 1 93 ? -13.607 5.249 13.747 1.00 92.88 93 ILE A N 1
ATOM 653 C CA . ILE A 1 93 ? -13.464 6.697 13.909 1.00 92.88 93 ILE A CA 1
ATOM 654 C C . ILE A 1 93 ? -13.975 7.390 12.646 1.00 92.88 93 ILE A C 1
ATOM 656 O O . ILE A 1 93 ? -14.717 8.365 12.731 1.00 92.88 93 ILE A O 1
ATOM 660 N N . ASN A 1 94 ? -13.590 6.884 11.468 1.00 92.19 94 ASN A N 1
ATOM 661 C CA . ASN A 1 94 ? -14.009 7.467 10.199 1.00 92.19 94 ASN A CA 1
ATOM 662 C C . ASN A 1 94 ? -13.953 6.487 9.021 1.00 92.19 94 ASN A C 1
ATOM 664 O O . ASN A 1 94 ? -13.218 5.501 9.062 1.00 92.19 94 ASN A O 1
ATOM 668 N N . SER A 1 95 ? -14.677 6.791 7.941 1.00 92.31 95 SER A N 1
ATOM 669 C CA . SER A 1 95 ? -14.605 6.054 6.674 1.00 92.31 95 SER A CA 1
ATOM 670 C C . SER A 1 95 ? -14.920 6.958 5.486 1.00 92.31 95 SER A C 1
ATOM 672 O O . SER A 1 95 ? -15.942 7.642 5.474 1.00 92.31 95 SER A O 1
ATOM 674 N N . HIS A 1 96 ? -14.060 6.939 4.466 1.00 91.44 96 HIS A N 1
ATOM 675 C CA . HIS A 1 96 ? -14.189 7.787 3.280 1.00 91.44 96 HIS A CA 1
ATOM 676 C C . HIS A 1 96 ? -13.819 7.052 2.004 1.00 91.44 96 HIS A C 1
ATOM 678 O O . HIS A 1 96 ? -12.764 6.429 1.934 1.00 91.44 96 HIS A O 1
ATOM 684 N N . ILE A 1 97 ? -14.634 7.220 0.962 1.00 90.81 97 ILE A N 1
ATOM 685 C CA . ILE A 1 97 ? -14.219 6.934 -0.415 1.00 90.81 97 ILE A CA 1
ATOM 686 C C . ILE A 1 97 ? -13.416 8.139 -0.904 1.00 90.81 97 ILE A C 1
ATOM 688 O O . ILE A 1 97 ? -13.977 9.206 -1.154 1.00 90.81 97 ILE A O 1
ATOM 692 N N . ILE A 1 98 ? -12.104 7.976 -1.038 1.00 89.50 98 ILE A N 1
ATOM 693 C CA . ILE A 1 98 ? -11.187 9.065 -1.415 1.00 89.50 98 ILE A CA 1
ATOM 694 C C . ILE A 1 98 ? -11.004 9.185 -2.934 1.00 89.50 98 ILE A C 1
ATOM 696 O O . ILE A 1 98 ? -10.502 10.195 -3.432 1.00 89.50 98 ILE A O 1
ATOM 700 N N . HIS A 1 99 ? -11.454 8.182 -3.692 1.00 84.56 99 HIS A N 1
ATOM 701 C CA . HIS A 1 99 ? -11.437 8.202 -5.148 1.00 84.56 99 HIS A CA 1
ATOM 702 C C . HIS A 1 99 ? -12.670 7.506 -5.734 1.00 84.56 99 HIS A C 1
ATOM 704 O O . HIS A 1 99 ? -12.818 6.302 -5.615 1.00 84.56 99 HIS A O 1
ATOM 710 N N . GLN A 1 100 ? -13.555 8.257 -6.397 1.00 73.00 100 GLN A N 1
ATOM 711 C CA . GLN A 1 100 ? -14.812 7.722 -6.955 1.00 73.00 100 GLN A CA 1
ATOM 712 C C . GLN A 1 100 ? -14.697 7.204 -8.404 1.00 73.00 100 GLN A C 1
ATOM 714 O O . GLN A 1 100 ? -15.699 6.851 -9.021 1.00 73.00 100 GLN A O 1
ATOM 719 N N . LYS A 1 101 ? -13.497 7.201 -8.994 1.00 71.94 101 LYS A N 1
ATOM 720 C CA . LYS A 1 101 ? -13.283 6.684 -10.356 1.00 71.94 101 LYS A CA 1
ATOM 721 C C . LYS A 1 101 ? -13.142 5.159 -10.313 1.00 71.94 101 LYS A C 1
ATOM 723 O O . LYS A 1 101 ? -12.742 4.621 -9.292 1.00 71.94 101 LYS A O 1
ATOM 728 N N . GLN A 1 102 ? -13.364 4.474 -11.438 1.00 72.75 102 GLN A N 1
ATOM 729 C CA . GLN A 1 102 ? -13.178 3.014 -11.593 1.00 72.75 102 GLN A CA 1
ATOM 730 C C . GLN A 1 102 ? -11.706 2.531 -11.499 1.00 72.75 102 GLN A C 1
ATOM 732 O O . GLN A 1 102 ? -11.365 1.487 -12.042 1.00 72.75 102 GLN A O 1
ATOM 737 N N . SER A 1 103 ? -10.823 3.302 -10.867 1.00 85.62 103 SER A N 1
ATOM 738 C CA . SER A 1 103 ? -9.406 2.981 -10.693 1.00 85.62 103 SER A CA 1
ATOM 739 C C . SER A 1 103 ? -9.213 2.225 -9.385 1.00 85.62 103 SER A C 1
ATOM 741 O O . SER A 1 103 ? -9.753 2.645 -8.358 1.00 85.62 103 SER A O 1
ATOM 743 N N . SER A 1 104 ? -8.463 1.124 -9.413 1.00 93.12 104 SER A N 1
ATOM 744 C CA . SER A 1 104 ? -8.224 0.327 -8.210 1.00 93.12 104 SER A CA 1
ATOM 745 C C . SER A 1 104 ? -7.184 0.994 -7.313 1.00 93.12 104 SER A C 1
ATOM 747 O O . SER A 1 104 ? -6.145 1.468 -7.776 1.00 93.12 104 SER A O 1
ATOM 749 N N . ALA A 1 105 ? -7.435 0.986 -6.010 1.00 95.19 105 ALA A N 1
ATOM 750 C CA . ALA A 1 105 ? -6.427 1.292 -5.011 1.00 95.19 105 ALA A CA 1
ATOM 751 C C . ALA A 1 105 ? -5.402 0.148 -4.912 1.00 95.19 105 ALA A C 1
ATOM 753 O O . ALA A 1 105 ? -5.765 -1.026 -5.011 1.00 95.19 105 ALA A O 1
ATOM 754 N N . ILE A 1 106 ? -4.133 0.500 -4.708 1.00 94.50 106 ILE A N 1
ATOM 755 C CA . ILE A 1 106 ? -2.996 -0.429 -4.647 1.00 94.50 106 ILE A CA 1
ATOM 756 C C . ILE A 1 106 ? -2.475 -0.498 -3.217 1.00 94.50 106 ILE A C 1
ATOM 758 O O . ILE A 1 106 ? -2.462 -1.568 -2.618 1.00 94.50 106 ILE A O 1
ATOM 762 N N . SER A 1 107 ? -2.073 0.640 -2.650 1.00 94.88 107 SER A N 1
ATOM 763 C CA . SER A 1 107 ? -1.568 0.691 -1.279 1.00 94.88 107 SER A CA 1
ATOM 764 C C . SER A 1 107 ? -1.665 2.082 -0.655 1.00 94.88 107 SER A C 1
ATOM 766 O O . SER A 1 107 ? -1.973 3.070 -1.328 1.00 94.88 107 SER A O 1
ATOM 768 N N . MET A 1 108 ? -1.422 2.153 0.655 1.00 95.31 108 MET A N 1
ATOM 769 C CA . MET A 1 108 ? -1.299 3.411 1.391 1.00 95.31 108 MET A CA 1
ATOM 770 C C . MET A 1 108 ? -0.072 3.417 2.298 1.00 95.31 108 MET A C 1
ATOM 772 O O . MET A 1 108 ? 0.336 2.370 2.802 1.00 95.31 108 MET A O 1
ATOM 776 N N . TYR A 1 109 ? 0.446 4.613 2.564 1.00 92.75 109 TYR A N 1
ATOM 777 C CA . TYR A 1 109 ? 1.572 4.846 3.464 1.00 92.75 109 TYR A CA 1
ATOM 778 C C . TYR A 1 109 ? 1.359 6.123 4.266 1.00 92.75 109 TYR A C 1
ATOM 780 O O . TYR A 1 109 ? 0.831 7.101 3.740 1.00 92.75 109 TYR A O 1
ATOM 788 N N . VAL A 1 110 ? 1.803 6.123 5.520 1.00 90.19 110 VAL A N 1
ATOM 789 C CA . VAL A 1 110 ? 1.925 7.352 6.306 1.00 90.19 110 VAL A CA 1
ATOM 790 C C . VAL A 1 110 ? 3.356 7.859 6.165 1.00 90.19 110 VAL A C 1
ATOM 792 O O . VAL A 1 110 ? 4.299 7.089 6.348 1.00 90.19 110 VAL A O 1
ATOM 795 N N . ILE A 1 111 ? 3.502 9.131 5.806 1.00 87.06 111 ILE A N 1
ATOM 796 C CA . ILE A 1 111 ? 4.782 9.828 5.675 1.00 87.06 111 ILE A CA 1
ATOM 797 C C . ILE A 1 111 ? 4.769 11.060 6.577 1.00 87.06 111 ILE A C 1
ATOM 799 O O . ILE A 1 111 ? 3.714 11.658 6.797 1.00 87.06 111 ILE A O 1
ATOM 803 N N . ASP A 1 112 ? 5.920 11.450 7.106 1.00 78.81 112 ASP A N 1
ATOM 804 C CA . ASP A 1 112 ? 6.011 12.671 7.900 1.00 78.81 112 ASP A CA 1
ATOM 805 C C . ASP A 1 112 ? 6.042 13.882 6.966 1.00 78.81 112 ASP A C 1
ATOM 807 O O . ASP A 1 112 ? 6.768 13.884 5.972 1.00 78.81 112 ASP A O 1
ATOM 811 N N . ALA A 1 113 ? 5.248 14.916 7.263 1.00 67.56 113 ALA A N 1
ATOM 812 C CA . ALA A 1 113 ? 5.456 16.205 6.620 1.00 67.56 113 ALA A CA 1
ATOM 813 C C . ALA A 1 113 ? 6.814 16.733 7.087 1.00 67.56 113 ALA A C 1
ATOM 815 O O . ALA A 1 113 ? 7.030 16.906 8.290 1.00 67.56 113 ALA A O 1
ATOM 816 N N . GLU A 1 114 ? 7.739 16.949 6.155 1.00 61.47 114 GLU A N 1
ATOM 817 C CA . GLU A 1 114 ? 9.015 17.579 6.471 1.00 61.47 114 GLU A CA 1
ATOM 818 C C . GLU A 1 114 ? 8.741 18.935 7.136 1.00 61.47 114 GLU A C 1
ATOM 820 O O . GLU A 1 114 ? 8.114 19.823 6.558 1.00 61.47 114 GLU A O 1
ATOM 825 N N . SER A 1 115 ? 9.183 19.090 8.385 1.00 45.25 115 SER A N 1
ATOM 826 C CA . SER A 1 115 ? 9.395 20.414 8.951 1.00 45.25 115 SER A CA 1
ATOM 827 C C . SER A 1 115 ? 10.625 20.978 8.253 1.00 45.25 115 SER A C 1
ATOM 829 O O . SER A 1 115 ? 11.709 20.415 8.407 1.00 45.25 115 SER A O 1
ATOM 831 N N . ASP A 1 116 ? 10.445 22.042 7.477 1.00 38.84 116 ASP A N 1
ATOM 832 C CA . ASP A 1 116 ? 11.506 22.824 6.837 1.00 38.84 116 ASP A CA 1
ATOM 833 C C . ASP A 1 116 ? 12.471 23.390 7.899 1.00 38.84 116 ASP A C 1
ATOM 835 O O . ASP A 1 116 ? 12.417 24.553 8.285 1.00 38.84 116 ASP A O 1
ATOM 839 N N . GLU A 1 117 ? 13.365 22.556 8.415 1.00 35.88 117 GLU A N 1
ATOM 840 C CA . GLU A 1 117 ? 14.482 22.958 9.260 1.00 35.88 117 GLU A CA 1
ATOM 841 C C . GLU A 1 117 ? 15.721 22.197 8.801 1.00 35.88 117 GLU A C 1
ATOM 843 O O . GLU A 1 117 ? 16.154 21.245 9.435 1.00 35.88 117 GLU A O 1
ATOM 848 N N . THR A 1 118 ? 16.236 22.563 7.622 1.00 30.03 118 THR A N 1
ATOM 849 C CA . THR A 1 118 ? 17.676 22.656 7.293 1.00 30.03 118 THR A CA 1
ATOM 850 C C . THR A 1 118 ? 17.876 22.966 5.801 1.00 30.03 118 THR A C 1
ATOM 852 O O . THR A 1 118 ? 18.427 22.182 5.036 1.00 30.03 118 THR A O 1
ATOM 855 N N . GLN A 1 119 ? 17.531 24.186 5.373 1.00 35.47 119 GLN A N 1
ATOM 856 C CA . GLN A 1 119 ? 18.348 24.843 4.344 1.00 35.47 119 GLN A CA 1
ATOM 857 C C . GLN A 1 119 ? 19.549 25.484 5.041 1.00 35.47 119 GLN A C 1
ATOM 859 O O . GLN A 1 119 ? 19.604 26.693 5.274 1.00 35.47 119 GLN A O 1
ATOM 864 N N . THR A 1 120 ? 20.513 24.656 5.439 1.00 29.59 120 THR A N 1
ATOM 865 C CA . THR A 1 120 ? 21.790 25.148 5.953 1.00 29.59 120 THR A CA 1
ATOM 866 C C . THR A 1 120 ? 22.628 25.598 4.765 1.00 29.59 120 THR A C 1
ATOM 868 O O . THR A 1 120 ? 23.263 24.798 4.088 1.00 29.59 120 THR A O 1
ATOM 871 N N . GLN A 1 121 ? 22.527 26.895 4.482 1.00 33.25 121 GLN A N 1
ATOM 872 C CA . GLN A 1 121 ? 23.603 27.786 4.050 1.00 33.25 121 GLN A CA 1
ATOM 873 C C . GLN A 1 121 ? 24.864 27.063 3.546 1.00 33.25 121 GLN A C 1
ATOM 875 O O . GLN A 1 121 ? 25.752 26.723 4.326 1.00 33.25 121 GLN A O 1
ATOM 880 N N . LEU A 1 122 ? 24.973 26.905 2.225 1.00 27.44 122 LEU A N 1
ATOM 881 C CA . LEU A 1 122 ? 26.273 26.788 1.572 1.00 27.44 122 LEU A CA 1
ATOM 882 C C . LEU A 1 122 ? 26.981 28.136 1.739 1.00 27.44 122 LEU A C 1
ATOM 884 O O . LEU A 1 122 ? 26.786 29.071 0.966 1.00 27.44 122 LEU A O 1
ATOM 888 N N . SER A 1 123 ? 27.744 28.242 2.821 1.00 28.23 123 SER A N 1
ATOM 889 C CA . SER A 1 123 ? 28.763 29.259 3.010 1.00 28.23 123 SER A CA 1
ATOM 890 C C . SER A 1 123 ? 29.768 29.162 1.867 1.00 28.23 123 SER A C 1
ATOM 892 O O . SER A 1 123 ? 30.417 28.133 1.689 1.00 28.23 123 SER A O 1
ATOM 894 N N . GLU A 1 124 ? 29.870 30.240 1.094 1.00 28.77 124 GLU A N 1
ATOM 895 C CA . GLU A 1 124 ? 30.945 30.468 0.137 1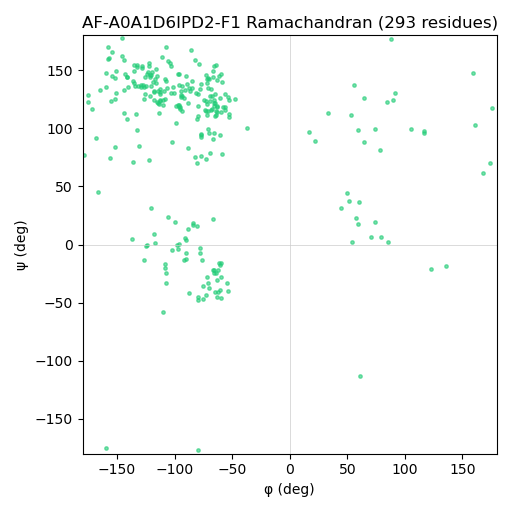.00 28.77 124 GLU A CA 1
ATOM 896 C C . GLU A 1 124 ? 32.291 30.391 0.869 1.00 28.77 124 GLU A C 1
ATOM 898 O O . GLU A 1 124 ? 32.587 31.206 1.751 1.00 28.77 124 GLU A O 1
ATOM 903 N N . ASP A 1 125 ? 33.112 29.407 0.508 1.00 28.11 125 ASP A N 1
ATOM 904 C CA . ASP A 1 125 ? 34.487 29.321 0.981 1.00 28.11 125 ASP A CA 1
ATOM 905 C C . ASP A 1 125 ? 35.291 30.508 0.435 1.00 28.11 125 ASP A C 1
ATOM 907 O O . ASP A 1 125 ? 35.605 30.618 -0.753 1.00 28.11 125 ASP A O 1
ATOM 911 N N . LYS A 1 126 ? 35.650 31.414 1.347 1.00 29.16 126 LYS A N 1
ATOM 912 C CA . LYS A 1 126 ? 36.706 32.408 1.156 1.00 29.16 126 LYS A CA 1
ATOM 913 C C . LYS A 1 126 ? 38.048 31.694 1.011 1.00 29.16 126 LYS A C 1
ATOM 915 O O . LYS A 1 126 ? 38.536 31.107 1.973 1.00 29.16 126 LYS A O 1
ATOM 920 N N . ILE A 1 127 ? 38.730 31.915 -0.109 1.00 28.11 127 ILE A N 1
ATOM 921 C CA . ILE A 1 127 ? 40.196 31.841 -0.162 1.00 28.11 127 ILE A CA 1
ATOM 922 C C . ILE A 1 127 ? 40.738 33.258 -0.427 1.00 28.11 127 ILE A C 1
ATOM 924 O O . ILE A 1 127 ? 40.252 33.934 -1.334 1.00 28.11 127 ILE A O 1
ATOM 928 N N . PRO A 1 128 ? 41.707 33.754 0.369 1.00 31.23 128 PRO A N 1
ATOM 929 C CA . PRO A 1 128 ? 42.219 35.115 0.266 1.00 31.23 128 PRO A CA 1
ATOM 930 C C . PRO A 1 128 ? 43.391 35.206 -0.717 1.00 31.23 128 PRO A C 1
ATOM 932 O O . PRO A 1 128 ? 44.318 34.399 -0.668 1.00 31.23 128 PRO A O 1
ATOM 935 N N . SER A 1 129 ? 43.434 36.245 -1.552 1.00 29.30 129 SER A N 1
ATOM 936 C CA . SER A 1 129 ? 44.692 36.719 -2.147 1.00 29.30 129 SER A CA 1
ATOM 937 C C . SER A 1 129 ? 44.623 38.213 -2.451 1.00 29.30 129 SER A C 1
ATOM 939 O O . SER A 1 129 ? 43.712 38.686 -3.124 1.00 29.30 129 SER A O 1
ATOM 941 N N . GLN A 1 130 ? 45.594 38.951 -1.915 1.00 30.73 130 GLN A N 1
ATOM 942 C CA . GLN A 1 130 ? 45.849 40.362 -2.189 1.00 30.73 130 GLN A CA 1
ATOM 943 C C . GLN A 1 130 ? 46.303 40.588 -3.641 1.00 30.73 130 GLN A C 1
ATOM 945 O O . GLN A 1 130 ? 47.041 39.776 -4.192 1.00 30.73 130 GLN A O 1
ATOM 950 N N . GLY A 1 131 ? 45.973 41.754 -4.201 1.00 25.88 131 GLY A N 1
ATOM 951 C CA . GLY A 1 131 ? 46.603 42.278 -5.414 1.00 25.88 131 GLY A CA 1
ATOM 952 C C . GLY A 1 131 ? 45.945 43.575 -5.879 1.00 25.88 131 GLY A C 1
ATOM 953 O O . GLY A 1 131 ? 44.752 43.609 -6.146 1.00 25.88 131 GLY A O 1
ATOM 954 N N . GLN A 1 132 ? 46.715 44.658 -5.900 1.00 30.09 132 GLN A N 1
ATOM 955 C CA . GLN A 1 132 ? 46.290 46.035 -6.146 1.00 30.09 132 GLN A CA 1
ATOM 956 C C . GLN A 1 132 ? 46.049 46.376 -7.632 1.00 30.09 132 GLN A C 1
ATOM 958 O O . GLN A 1 132 ? 46.718 45.856 -8.515 1.00 30.09 132 GLN A O 1
ATOM 963 N N . THR A 1 133 ? 45.196 47.396 -7.823 1.00 26.98 133 THR A N 1
ATOM 964 C CA . THR A 1 133 ? 45.234 48.479 -8.838 1.00 26.98 133 THR A CA 1
ATOM 965 C C . THR A 1 133 ? 45.088 48.176 -10.336 1.00 26.98 133 THR A C 1
ATOM 967 O O . THR A 1 133 ? 45.955 47.565 -10.941 1.00 26.98 133 THR A O 1
ATOM 970 N N . GLY A 1 134 ? 44.118 48.869 -10.958 1.00 25.30 134 GLY A N 1
ATOM 971 C CA . GLY A 1 134 ? 44.365 49.609 -12.206 1.00 25.30 134 GLY A CA 1
ATOM 972 C C . GLY A 1 134 ? 43.612 49.177 -13.471 1.00 25.30 134 GLY A C 1
ATOM 973 O O . GLY A 1 134 ? 44.104 48.346 -14.211 1.00 25.30 134 GLY A O 1
ATOM 974 N N . LYS A 1 135 ? 42.498 49.879 -13.731 1.00 30.03 135 LYS A N 1
ATOM 975 C CA . LYS A 1 135 ? 42.032 50.468 -15.009 1.00 30.03 135 LYS A CA 1
ATOM 976 C C . LYS A 1 135 ? 41.836 49.643 -16.308 1.00 30.03 135 LYS A C 1
ATOM 978 O O . LYS A 1 135 ? 42.729 48.972 -16.798 1.00 30.03 135 LYS A O 1
ATOM 983 N N . ASP A 1 136 ? 40.704 49.999 -16.931 1.00 26.81 136 ASP A N 1
ATOM 984 C CA . ASP A 1 136 ? 40.341 50.018 -18.360 1.00 26.81 136 ASP A CA 1
ATOM 985 C C . ASP A 1 136 ? 39.825 48.730 -19.040 1.00 26.81 136 ASP A C 1
ATOM 987 O O . ASP A 1 136 ? 40.524 47.733 -19.167 1.00 26.81 136 ASP A O 1
ATOM 991 N N . GLY A 1 137 ? 38.613 48.844 -19.613 1.00 24.28 137 GLY A N 1
ATOM 992 C CA . GLY A 1 137 ? 38.315 48.292 -20.940 1.00 24.28 137 GLY A CA 1
ATOM 993 C C . GLY A 1 137 ? 37.263 47.181 -21.072 1.00 24.28 137 GLY A C 1
ATOM 994 O O . GLY A 1 137 ? 37.609 46.010 -21.048 1.00 24.28 137 GLY A O 1
ATOM 995 N N . ASN A 1 138 ? 36.046 47.608 -21.435 1.00 26.66 138 ASN A N 1
ATOM 996 C CA . ASN A 1 138 ? 35.169 47.038 -22.480 1.00 26.66 138 ASN A CA 1
ATOM 997 C C . ASN A 1 138 ? 34.143 45.922 -22.158 1.00 26.66 138 ASN A C 1
ATOM 999 O O . ASN A 1 138 ? 34.480 44.829 -21.722 1.00 26.66 138 ASN A O 1
ATOM 1003 N N . ASP A 1 139 ? 32.893 46.264 -22.516 1.00 26.73 139 ASP A N 1
ATOM 1004 C CA . ASP A 1 139 ? 31.832 45.473 -23.168 1.00 26.73 139 ASP A CA 1
ATOM 1005 C C . ASP A 1 139 ? 31.392 44.119 -22.579 1.00 26.73 139 ASP A C 1
ATOM 1007 O O . ASP A 1 139 ? 32.073 43.111 -22.730 1.00 26.73 139 ASP A O 1
ATOM 1011 N N . LEU A 1 140 ? 30.156 44.052 -22.052 1.00 29.72 140 LEU A N 1
ATOM 1012 C CA . LEU A 1 140 ? 28.986 43.640 -22.853 1.00 29.72 140 LEU A CA 1
ATOM 1013 C C . LEU A 1 140 ? 27.657 43.758 -22.064 1.00 29.72 140 LEU A C 1
ATOM 1015 O O . LEU A 1 140 ? 27.513 43.261 -20.951 1.00 29.72 140 LEU A O 1
ATOM 1019 N N . ASP A 1 141 ? 26.708 44.437 -22.703 1.00 26.94 141 ASP A N 1
ATOM 1020 C CA . ASP A 1 141 ? 25.242 44.378 -22.661 1.00 26.94 141 ASP A CA 1
ATOM 1021 C C . ASP A 1 141 ? 24.428 44.036 -21.393 1.00 26.94 141 ASP A C 1
ATOM 1023 O O . ASP A 1 141 ? 24.259 42.911 -20.928 1.00 26.94 141 ASP A O 1
ATOM 1027 N N . LYS A 1 142 ? 23.726 45.095 -20.990 1.00 28.47 142 LYS A N 1
ATOM 1028 C CA . LYS A 1 142 ? 22.451 45.186 -20.279 1.00 28.47 142 LYS A CA 1
ATOM 1029 C C . LYS A 1 142 ? 21.306 44.782 -21.224 1.00 28.47 142 LYS A C 1
ATOM 1031 O O . LYS A 1 142 ? 21.285 45.293 -22.332 1.00 28.47 142 LYS A O 1
ATOM 1036 N N . ILE A 1 143 ? 20.306 44.016 -20.758 1.00 28.97 143 ILE A N 1
ATOM 1037 C CA . ILE A 1 143 ? 18.860 44.299 -20.950 1.00 28.97 143 ILE A CA 1
ATOM 1038 C C . ILE A 1 143 ? 17.967 43.338 -20.124 1.00 28.97 143 ILE A C 1
ATOM 1040 O O . ILE A 1 143 ? 17.926 42.132 -20.327 1.00 28.97 143 ILE A O 1
ATOM 1044 N N . GLN A 1 144 ? 17.246 43.984 -19.198 1.00 26.36 144 GLN A N 1
ATOM 1045 C CA . GLN A 1 144 ? 15.853 43.808 -18.745 1.00 26.36 144 GLN A CA 1
ATOM 1046 C C . GLN A 1 144 ? 15.355 42.484 -18.148 1.00 26.36 144 GLN A C 1
ATOM 1048 O O . GLN A 1 144 ? 14.794 41.619 -18.810 1.00 26.36 144 GLN A O 1
ATOM 1053 N N . THR A 1 145 ? 15.325 42.487 -16.817 1.00 26.34 145 THR A N 1
ATOM 1054 C CA . THR A 1 145 ? 14.275 41.895 -15.984 1.00 26.34 145 THR A CA 1
ATOM 1055 C C . THR A 1 145 ? 12.998 42.743 -16.030 1.00 26.34 145 THR A C 1
ATOM 1057 O O . THR A 1 145 ? 12.974 43.869 -15.531 1.00 26.34 145 THR A O 1
ATOM 1060 N N . GLN A 1 146 ? 11.904 42.190 -16.557 1.00 29.70 146 GLN A N 1
ATOM 1061 C CA . GLN A 1 146 ? 10.558 42.611 -16.165 1.00 29.70 146 GLN A CA 1
ATOM 1062 C C . GLN A 1 146 ? 9.529 41.500 -16.405 1.00 29.70 146 GLN A C 1
ATOM 1064 O O . GLN A 1 146 ? 9.339 41.049 -17.529 1.00 29.70 146 GLN A O 1
ATOM 1069 N N . GLY A 1 147 ? 8.823 41.129 -15.333 1.00 27.00 147 GLY A N 1
ATOM 1070 C CA . GLY A 1 147 ? 7.542 40.427 -15.393 1.00 27.00 147 GLY A CA 1
ATOM 1071 C C . GLY A 1 147 ? 7.596 38.945 -15.034 1.00 27.00 147 GLY A C 1
ATOM 1072 O O . GLY A 1 147 ? 7.920 38.117 -15.871 1.00 27.00 147 GLY A O 1
ATOM 1073 N N . ILE A 1 148 ? 7.218 38.617 -13.797 1.00 28.50 148 ILE A N 1
ATOM 1074 C CA . ILE A 1 148 ? 6.031 37.814 -13.435 1.00 28.50 148 ILE A CA 1
ATOM 1075 C C . ILE A 1 148 ? 6.024 37.747 -11.895 1.00 28.50 148 ILE A C 1
ATOM 1077 O O . ILE A 1 148 ? 6.395 36.770 -11.257 1.00 28.50 148 ILE A O 1
ATOM 1081 N N . GLU A 1 149 ? 5.605 38.848 -11.270 1.00 33.41 149 GLU A N 1
ATOM 1082 C CA . GLU A 1 149 ? 4.908 38.757 -9.989 1.00 33.41 149 GLU A CA 1
ATOM 1083 C C . GLU A 1 149 ? 3.462 38.391 -10.311 1.00 33.41 149 GLU A C 1
ATOM 1085 O O . GLU A 1 149 ? 2.744 39.204 -10.896 1.00 33.41 149 GLU A O 1
ATOM 1090 N N . LYS A 1 150 ? 3.064 37.163 -9.966 1.00 32.81 150 LYS A N 1
ATOM 1091 C CA . LYS A 1 150 ? 1.715 36.732 -9.548 1.00 32.81 150 LYS A CA 1
ATOM 1092 C C . LYS A 1 150 ? 1.624 35.219 -9.721 1.00 32.81 150 LYS A C 1
ATOM 1094 O O . LYS A 1 150 ? 1.447 34.757 -10.837 1.00 32.81 150 LYS A O 1
ATOM 1099 N N . HIS A 1 151 ? 1.725 34.482 -8.612 1.00 29.33 151 HIS A N 1
ATOM 1100 C CA . HIS A 1 151 ? 0.712 33.523 -8.135 1.00 29.33 151 HIS A CA 1
ATOM 1101 C C . HIS A 1 151 ? 1.290 32.639 -7.007 1.00 29.33 151 HIS A C 1
ATOM 1103 O O . HIS A 1 151 ? 1.374 31.423 -7.129 1.00 29.33 151 HIS A O 1
ATOM 1109 N N . LEU A 1 152 ? 1.700 33.243 -5.887 1.00 30.09 152 LEU A N 1
ATOM 1110 C CA . LEU A 1 152 ? 2.074 32.505 -4.676 1.00 30.09 152 LEU A CA 1
ATOM 1111 C C . LEU A 1 152 ? 1.343 33.131 -3.484 1.00 30.09 152 LEU A C 1
ATOM 1113 O O . LEU A 1 152 ? 1.854 34.052 -2.855 1.00 30.09 152 LEU A O 1
ATOM 1117 N N . LYS A 1 153 ? 0.091 32.726 -3.232 1.00 27.45 153 LYS A N 1
ATOM 1118 C CA . LYS A 1 153 ? -0.674 33.224 -2.069 1.00 27.45 153 LYS A CA 1
ATOM 1119 C C . LYS A 1 153 ? -1.478 32.189 -1.279 1.00 27.45 153 LYS A C 1
ATOM 1121 O O . LYS A 1 153 ? -2.118 32.587 -0.318 1.00 27.45 153 LYS A O 1
ATOM 1126 N N . ASN A 1 154 ? -1.400 30.889 -1.575 1.00 26.53 154 ASN A N 1
ATOM 1127 C CA . ASN A 1 154 ? -2.240 29.904 -0.867 1.00 26.53 154 ASN A CA 1
ATOM 1128 C C . ASN A 1 154 ? -1.484 28.839 -0.053 1.00 26.53 154 ASN A C 1
ATOM 1130 O O . ASN A 1 154 ? -2.124 27.922 0.448 1.00 26.53 154 ASN A O 1
ATOM 1134 N N . ALA A 1 155 ? -0.165 28.953 0.128 1.00 29.03 155 ALA A N 1
ATOM 1135 C CA . ALA A 1 155 ? 0.611 27.969 0.898 1.00 29.03 155 ALA A CA 1
ATOM 1136 C C . ALA A 1 155 ? 0.873 28.361 2.368 1.00 29.03 155 ALA A C 1
ATOM 1138 O O . ALA A 1 155 ? 1.424 27.566 3.116 1.00 29.03 155 ALA A O 1
ATOM 1139 N N . SER A 1 156 ? 0.475 29.555 2.822 1.00 29.34 156 SER A N 1
ATOM 1140 C CA . SER A 1 156 ? 0.870 30.080 4.143 1.00 29.34 156 SER A CA 1
ATOM 1141 C C . SER A 1 156 ? -0.223 30.060 5.222 1.00 29.34 156 SER A C 1
ATOM 1143 O O . SER A 1 156 ? -0.147 30.816 6.186 1.00 29.34 156 SER A O 1
ATOM 11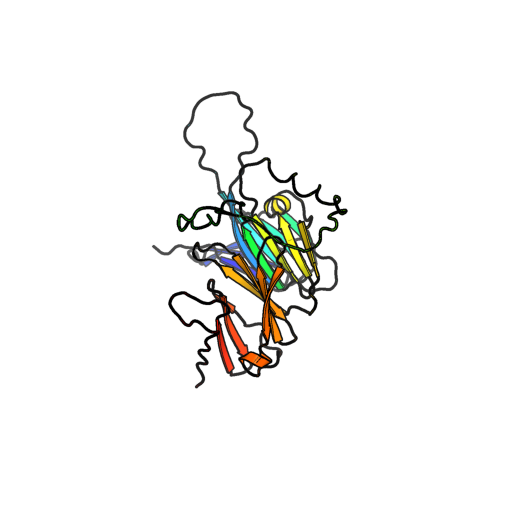45 N N . GLN A 1 157 ? -1.238 29.196 5.106 1.00 28.61 157 GLN A N 1
ATOM 1146 C CA . GLN A 1 157 ? -2.265 29.024 6.153 1.00 28.61 157 GLN A CA 1
ATOM 1147 C C . GLN A 1 157 ? -2.348 27.600 6.720 1.00 28.61 157 GLN A C 1
ATOM 1149 O O . GLN A 1 157 ? -3.411 27.164 7.153 1.00 28.61 157 GLN A O 1
ATOM 1154 N N . LEU A 1 158 ? -1.224 26.885 6.770 1.00 36.84 158 LEU A N 1
ATOM 1155 C CA . LEU A 1 158 ? -1.109 25.652 7.547 1.00 36.84 158 LEU A CA 1
ATOM 1156 C C . LEU A 1 158 ? 0.029 25.793 8.557 1.00 36.84 158 LEU A C 1
ATOM 1158 O O . LEU A 1 158 ? 1.115 25.271 8.368 1.00 36.84 158 LEU A O 1
ATOM 1162 N N . SER A 1 159 ? -0.199 26.584 9.600 1.00 40.00 159 SER A N 1
ATOM 1163 C CA . SER A 1 159 ? 0.580 26.503 10.837 1.00 40.00 159 SER A CA 1
ATOM 1164 C C . SER A 1 159 ? -0.117 27.335 11.899 1.00 40.00 159 SER A C 1
ATOM 1166 O O . SER A 1 159 ? 0.088 28.542 11.968 1.00 40.00 159 SER A O 1
ATOM 1168 N N . GLN A 1 160 ? -0.997 26.689 12.667 1.00 32.59 160 GLN A N 1
ATOM 1169 C CA . GLN A 1 160 ? -1.263 26.987 14.079 1.00 32.59 160 GLN A CA 1
ATOM 1170 C C . GLN A 1 160 ? -1.840 25.725 14.731 1.00 32.59 160 GLN A C 1
ATOM 1172 O O . GLN A 1 160 ? -3.044 25.619 14.942 1.00 32.59 160 GLN A O 1
ATOM 1177 N N . ASN A 1 161 ? -0.976 24.741 14.974 1.00 27.84 161 ASN A N 1
ATOM 1178 C CA . ASN A 1 161 ? -1.032 23.832 16.122 1.00 27.84 161 ASN A CA 1
ATOM 1179 C C . ASN A 1 161 ? 0.212 22.937 16.074 1.00 27.84 161 ASN A C 1
ATOM 1181 O O . ASN A 1 161 ? 0.474 22.292 15.069 1.00 27.84 161 ASN A O 1
ATOM 1185 N N . GLY A 1 162 ? 1.006 22.959 17.145 1.00 29.36 162 GLY A N 1
ATOM 1186 C CA . GLY A 1 162 ? 2.321 22.318 17.231 1.00 29.36 162 GLY A CA 1
ATOM 1187 C C . GLY A 1 162 ? 2.270 20.792 17.321 1.00 29.36 162 GLY A C 1
ATOM 1188 O O . GLY A 1 162 ? 2.539 20.228 18.377 1.00 29.36 162 GLY A O 1
ATOM 1189 N N . GLY A 1 163 ? 1.956 20.140 16.207 1.00 41.91 163 GLY A N 1
ATOM 1190 C CA . GLY A 1 163 ? 2.260 18.741 15.932 1.00 41.91 163 GLY A CA 1
ATOM 1191 C C . GLY A 1 163 ? 2.588 18.622 14.448 1.00 41.91 163 GLY A C 1
ATOM 1192 O O . GLY A 1 163 ? 1.885 19.207 13.631 1.00 41.91 163 GLY A O 1
ATOM 1193 N N . SER A 1 164 ? 3.675 17.938 14.092 1.00 55.47 164 SER A N 1
ATOM 1194 C CA . SER A 1 164 ? 3.992 17.674 12.687 1.00 55.47 164 SER A CA 1
ATOM 1195 C C . SER A 1 164 ? 2.836 16.885 12.071 1.00 55.47 164 SER A C 1
ATOM 1197 O O . SER A 1 164 ? 2.561 15.763 12.492 1.00 55.47 164 SER A O 1
ATOM 1199 N N . ASP A 1 165 ? 2.115 17.484 11.124 1.00 72.94 165 ASP A N 1
ATOM 1200 C CA . ASP A 1 165 ? 0.967 16.840 10.488 1.00 72.94 165 ASP A CA 1
ATOM 1201 C C . ASP A 1 165 ? 1.463 15.714 9.571 1.00 72.94 165 ASP A C 1
ATOM 1203 O O . ASP A 1 165 ? 1.880 15.961 8.442 1.00 72.94 165 ASP A O 1
ATOM 1207 N N . SER A 1 166 ? 1.419 14.462 10.029 1.00 86.44 166 SER A N 1
ATOM 1208 C CA . SER A 1 166 ? 1.704 13.327 9.148 1.00 86.44 166 SER A CA 1
ATOM 1209 C C . SER A 1 166 ? 0.696 13.259 7.998 1.00 86.44 166 SER A C 1
ATOM 1211 O O . SER A 1 166 ? -0.497 13.569 8.130 1.00 86.44 166 SER A O 1
ATOM 1213 N N . LEU A 1 167 ? 1.189 12.835 6.841 1.00 89.69 167 LEU A N 1
ATOM 1214 C CA . LEU A 1 167 ? 0.447 12.766 5.596 1.00 89.69 167 LEU A CA 1
ATOM 1215 C C . LEU A 1 167 ? 0.149 11.311 5.250 1.00 89.69 167 LEU A C 1
ATOM 1217 O O . LEU A 1 167 ? 0.989 10.429 5.406 1.00 89.69 167 LEU A O 1
ATOM 1221 N N . LEU A 1 168 ? -1.052 11.063 4.741 1.00 92.50 168 LEU A N 1
ATOM 1222 C CA . LEU A 1 168 ? -1.433 9.788 4.156 1.00 92.50 168 LEU A CA 1
ATOM 1223 C C . LEU A 1 168 ? -1.263 9.870 2.638 1.00 92.50 168 LEU A C 1
ATOM 1225 O O . LEU A 1 168 ? -1.942 10.655 1.972 1.00 92.50 168 LEU A O 1
ATOM 1229 N N . VAL A 1 169 ? -0.393 9.025 2.094 1.00 94.12 169 VAL A N 1
ATOM 1230 C CA . VAL A 1 169 ? -0.273 8.775 0.658 1.00 94.12 169 VAL A CA 1
ATOM 1231 C C . VAL A 1 169 ? -1.136 7.575 0.312 1.00 94.12 169 VAL A C 1
ATOM 1233 O O . VAL A 1 169 ? -0.977 6.512 0.908 1.00 94.12 169 VAL A O 1
ATOM 1236 N N . VAL A 1 170 ? -2.009 7.715 -0.681 1.00 95.31 170 VAL A N 1
ATOM 1237 C CA . VAL A 1 170 ? -2.724 6.588 -1.286 1.00 95.31 170 VAL A CA 1
ATOM 1238 C C . VAL A 1 170 ? -2.355 6.481 -2.755 1.00 95.31 170 VAL A C 1
ATOM 1240 O O . VAL A 1 170 ? -2.508 7.438 -3.518 1.00 95.31 170 VAL A O 1
ATOM 1243 N N . CYS A 1 171 ? -1.874 5.304 -3.144 1.00 95.56 171 CYS A N 1
ATOM 1244 C CA . CYS A 1 171 ? -1.559 4.964 -4.519 1.00 95.56 171 CYS A CA 1
ATOM 1245 C C . CYS A 1 171 ? -2.710 4.163 -5.130 1.00 95.56 171 CYS A C 1
ATOM 1247 O O . CYS A 1 171 ? -3.046 3.077 -4.655 1.00 95.56 171 CYS A O 1
ATOM 1249 N N . CYS A 1 172 ? -3.301 4.704 -6.191 1.00 95.56 172 CYS A N 1
ATOM 1250 C CA . CYS A 1 172 ? -4.206 3.994 -7.087 1.00 95.56 172 CYS A CA 1
ATOM 1251 C C . CYS A 1 172 ? -3.506 3.728 -8.426 1.00 95.56 172 CYS A C 1
ATOM 1253 O O . CYS A 1 172 ? -2.456 4.304 -8.716 1.00 95.56 172 CYS A O 1
ATOM 1255 N N . GLU A 1 173 ? -4.120 2.910 -9.279 1.00 94.88 173 GLU A N 1
ATOM 1256 C CA . GLU A 1 173 ? -3.591 2.581 -10.609 1.00 94.88 173 GLU A CA 1
ATOM 1257 C C . GLU A 1 173 ? -3.272 3.829 -11.445 1.00 94.88 173 GLU A C 1
ATOM 1259 O O . GLU A 1 173 ? -2.245 3.879 -12.108 1.00 94.88 173 GLU A O 1
ATOM 1264 N N . ASP A 1 174 ? -4.105 4.869 -11.405 1.00 94.69 174 ASP A N 1
ATOM 1265 C CA . ASP A 1 174 ? -3.958 6.051 -12.267 1.00 94.69 174 ASP A CA 1
ATOM 1266 C C . ASP A 1 174 ? -3.686 7.367 -11.520 1.00 94.69 174 ASP A C 1
ATOM 1268 O O . ASP A 1 174 ? -3.585 8.426 -12.153 1.00 94.69 174 ASP A O 1
ATOM 1272 N N . VAL A 1 175 ? -3.579 7.340 -10.189 1.00 94.81 175 VAL A N 1
ATOM 1273 C CA . VAL A 1 175 ? -3.464 8.558 -9.380 1.00 94.81 175 VAL A CA 1
ATOM 1274 C C . VAL A 1 175 ? -2.761 8.319 -8.043 1.00 94.81 175 VAL A C 1
ATOM 1276 O O . VAL A 1 175 ? -2.953 7.292 -7.400 1.00 94.81 175 VAL A O 1
ATOM 1279 N N . LEU A 1 176 ? -1.994 9.314 -7.595 1.00 94.69 176 LEU A N 1
ATOM 1280 C CA . LEU A 1 176 ? -1.557 9.456 -6.206 1.00 94.69 176 LEU A CA 1
ATOM 1281 C C . LEU A 1 176 ? -2.408 10.508 -5.505 1.00 94.69 176 LEU A C 1
ATOM 1283 O O . LEU A 1 176 ? -2.650 11.590 -6.051 1.00 94.69 176 LEU A O 1
ATOM 1287 N N . LEU A 1 177 ? -2.834 10.197 -4.290 1.00 94.12 177 LEU A N 1
ATOM 1288 C CA . LEU A 1 177 ? -3.576 11.100 -3.423 1.00 94.12 177 LEU A CA 1
ATOM 1289 C C . LEU A 1 177 ? -2.764 11.355 -2.161 1.00 94.12 177 LEU A C 1
ATOM 1291 O O . LEU A 1 177 ? -2.313 10.411 -1.520 1.00 94.12 177 LEU A O 1
ATOM 1295 N N . LEU A 1 178 ? -2.621 12.626 -1.806 1.00 92.81 178 LEU A N 1
ATOM 1296 C CA . LEU A 1 178 ? -2.000 13.062 -0.564 1.00 92.81 178 LEU A CA 1
ATOM 1297 C C . LEU A 1 178 ? -3.076 13.696 0.315 1.00 92.81 178 LEU A C 1
ATOM 1299 O O . LEU A 1 178 ? -3.775 14.611 -0.130 1.00 92.81 178 LEU A O 1
ATOM 1303 N N . LEU A 1 179 ? -3.236 13.207 1.540 1.00 92.06 179 LEU A N 1
ATOM 1304 C CA . LEU A 1 179 ? -4.223 13.683 2.509 1.00 92.06 179 LEU A CA 1
ATOM 1305 C C . LEU A 1 179 ? -3.539 14.003 3.841 1.00 92.06 179 LEU A C 1
ATOM 1307 O O . LEU A 1 179 ? -2.550 13.374 4.199 1.00 92.06 179 LEU A O 1
ATOM 1311 N N . SER A 1 180 ? -4.097 14.940 4.607 1.00 91.25 180 SER A N 1
ATOM 1312 C CA . SER A 1 180 ? -3.704 15.122 6.010 1.00 91.25 180 SER A CA 1
ATOM 1313 C C . SER A 1 180 ? -4.303 13.987 6.842 1.00 91.25 180 SER A C 1
ATOM 1315 O O . SER A 1 180 ? -5.524 13.794 6.832 1.00 91.25 180 SER A O 1
ATOM 1317 N N . LEU A 1 181 ? -3.464 13.246 7.573 1.00 90.31 181 LEU A N 1
ATOM 1318 C CA . LEU A 1 181 ? -3.935 12.167 8.443 1.00 90.31 181 LEU A CA 1
ATOM 1319 C C . LEU A 1 181 ? -4.804 12.722 9.579 1.00 90.31 181 LEU A C 1
ATOM 1321 O O . LEU A 1 181 ? -5.866 12.173 9.867 1.00 90.31 181 LEU A O 1
ATOM 1325 N N . ALA A 1 182 ? -4.408 13.855 10.163 1.00 89.81 182 ALA A N 1
ATOM 1326 C CA . ALA A 1 182 ? -5.187 14.547 11.186 1.00 89.81 182 ALA A CA 1
ATOM 1327 C C . ALA A 1 182 ? -6.577 14.955 10.668 1.00 89.81 182 ALA A C 1
ATOM 1329 O O . ALA A 1 182 ? -7.588 14.689 11.319 1.00 89.81 182 ALA A O 1
ATOM 1330 N N . SER A 1 183 ? -6.646 15.528 9.462 1.00 90.19 183 SER A N 1
ATOM 1331 C CA . SER A 1 183 ? -7.919 15.893 8.826 1.00 90.19 183 SER A CA 1
ATOM 1332 C C . SER A 1 183 ? -8.800 14.670 8.568 1.00 90.19 183 SER A C 1
ATOM 1334 O O . SER A 1 183 ? -10.007 14.725 8.808 1.00 90.19 183 SER A O 1
ATOM 1336 N N . LEU A 1 184 ? -8.201 13.558 8.129 1.00 91.19 184 LEU A N 1
ATOM 1337 C CA . LEU A 1 184 ? -8.909 12.302 7.895 1.00 91.19 184 LEU A CA 1
ATOM 1338 C C . LEU A 1 184 ? -9.507 11.744 9.187 1.00 91.19 184 LEU A C 1
ATOM 1340 O O . LEU A 1 184 ? -10.678 11.369 9.203 1.00 91.19 184 LEU A O 1
ATOM 1344 N N . ILE A 1 185 ? -8.747 11.745 10.281 1.00 90.56 185 ILE A N 1
ATOM 1345 C CA . ILE A 1 185 ? -9.234 11.340 11.606 1.00 90.56 185 ILE A CA 1
ATOM 1346 C C . ILE A 1 185 ? -10.392 12.245 12.054 1.00 90.56 185 ILE A C 1
ATOM 1348 O O . ILE A 1 185 ? -11.376 11.757 12.600 1.00 90.56 185 ILE A O 1
ATOM 1352 N N . GLN A 1 186 ? -10.313 13.549 11.775 1.00 90.56 186 GLN A N 1
ATOM 1353 C CA . GLN A 1 186 ? -11.314 14.534 12.197 1.00 90.56 186 GLN A CA 1
ATOM 1354 C C . GLN A 1 186 ? -12.615 14.541 11.385 1.00 90.56 186 GLN A C 1
ATOM 1356 O O . GLN A 1 186 ? -13.574 15.178 11.814 1.00 90.56 186 GLN A O 1
ATOM 1361 N N . GLY A 1 187 ? -12.686 13.896 10.217 1.00 87.81 187 GLY A N 1
ATOM 1362 C CA . GLY A 1 187 ? -13.905 13.963 9.396 1.00 87.81 187 GLY A CA 1
ATOM 1363 C C . GLY A 1 187 ? -13.688 14.192 7.909 1.00 87.81 187 GLY A C 1
ATOM 1364 O O . GLY A 1 187 ? -14.607 13.971 7.127 1.00 87.81 187 GLY A O 1
ATOM 1365 N N . SER A 1 188 ? -12.515 14.675 7.511 1.00 89.19 188 SER A N 1
ATOM 1366 C CA . SER A 1 188 ? -12.291 15.276 6.198 1.00 89.19 188 SER A CA 1
ATOM 1367 C C . SER A 1 188 ? -11.454 14.390 5.284 1.00 89.19 188 SER A C 1
ATOM 1369 O O . SER A 1 188 ? -10.314 14.056 5.581 1.00 89.19 188 SER A O 1
ATOM 1371 N N . SER A 1 189 ? -11.990 14.097 4.104 1.00 86.94 189 SER A N 1
ATOM 1372 C CA . SER A 1 189 ? -11.307 13.387 3.014 1.00 86.94 189 SER A CA 1
ATOM 1373 C C . SER A 1 189 ? -10.769 14.320 1.929 1.00 86.94 189 SER A C 1
ATOM 1375 O O . SER A 1 189 ? -10.500 13.900 0.800 1.00 86.94 189 SER A O 1
ATOM 1377 N N . LYS A 1 190 ? -10.614 15.612 2.240 1.00 89.62 190 LYS A N 1
ATOM 1378 C CA . LYS A 1 190 ? -10.070 16.576 1.284 1.00 89.62 190 LYS A CA 1
ATOM 1379 C C . LYS A 1 190 ? -8.610 16.233 0.982 1.00 89.62 190 LYS A C 1
ATOM 1381 O O . LYS A 1 190 ? -7.774 16.174 1.879 1.00 89.62 190 LYS A O 1
ATOM 1386 N N . HIS A 1 191 ? -8.312 16.049 -0.299 1.00 88.50 191 HIS A N 1
ATOM 1387 C CA . HIS A 1 191 ? -6.947 15.869 -0.771 1.00 88.50 191 HIS A CA 1
ATOM 1388 C C . HIS A 1 191 ? -6.174 17.189 -0.672 1.00 88.50 191 HIS A C 1
ATOM 1390 O O . HIS A 1 191 ? -6.673 18.244 -1.070 1.00 88.50 191 HIS A O 1
ATOM 1396 N N . LEU A 1 192 ? -4.948 17.108 -0.160 1.00 89.25 192 LEU A N 1
ATOM 1397 C CA . LEU A 1 192 ? -3.942 18.165 -0.249 1.00 89.25 192 LEU A CA 1
ATOM 1398 C C . LEU A 1 192 ? -3.403 18.239 -1.676 1.00 89.25 192 LEU A C 1
ATOM 1400 O O . LEU A 1 192 ? -3.304 19.317 -2.256 1.00 89.25 192 LEU A O 1
ATOM 1404 N N . GLN A 1 193 ? -3.135 17.072 -2.263 1.00 90.56 193 GLN A N 1
ATOM 1405 C CA . GLN A 1 193 ? -2.649 16.940 -3.627 1.00 90.56 193 GLN A CA 1
ATOM 1406 C C . GLN A 1 193 ? -3.259 15.713 -4.301 1.00 90.56 193 GLN A C 1
ATOM 1408 O O . GLN A 1 193 ? -3.527 14.687 -3.672 1.00 90.56 193 GLN A O 1
ATOM 1413 N N . LYS A 1 194 ? -3.473 15.833 -5.610 1.00 93.06 194 LYS A N 1
ATOM 1414 C CA . LYS A 1 194 ? -3.901 14.748 -6.485 1.00 93.06 194 LYS A CA 1
ATOM 1415 C C . LYS A 1 194 ? -3.038 14.756 -7.740 1.00 93.06 194 LYS A C 1
ATOM 1417 O O . LYS A 1 194 ? -3.165 15.659 -8.565 1.00 93.06 194 LYS A O 1
ATOM 1422 N N . THR A 1 195 ? -2.209 13.733 -7.904 1.00 92.62 195 THR A N 1
ATOM 1423 C CA . THR A 1 195 ? -1.239 13.641 -9.002 1.00 92.62 195 THR A CA 1
ATOM 1424 C C . THR A 1 195 ? -1.623 12.503 -9.930 1.00 92.62 195 THR A C 1
ATOM 1426 O O . THR A 1 195 ? -1.577 11.338 -9.546 1.00 92.62 195 THR A O 1
ATOM 1429 N N . LYS A 1 196 ? -2.018 12.828 -11.164 1.00 94.06 196 LYS A N 1
ATOM 1430 C CA . LYS A 1 196 ? -2.333 11.819 -12.182 1.00 94.06 196 LYS A CA 1
ATOM 1431 C C . LYS A 1 196 ? -1.056 11.090 -12.603 1.00 94.06 196 LYS A C 1
ATOM 1433 O O . LYS A 1 196 ? -0.045 11.728 -12.890 1.00 94.06 196 LYS A O 1
ATOM 1438 N N . LEU A 1 197 ? -1.124 9.768 -12.678 1.00 93.88 197 LEU A N 1
ATOM 1439 C CA . LEU A 1 197 ? -0.040 8.938 -13.179 1.00 93.88 197 LEU A CA 1
ATOM 1440 C C . LEU A 1 197 ? -0.110 8.841 -14.705 1.00 93.88 197 LEU A C 1
ATOM 1442 O O . LEU A 1 197 ? -1.189 8.756 -15.295 1.00 93.88 197 LEU A O 1
ATOM 1446 N N . ALA A 1 198 ? 1.054 8.880 -15.352 1.00 93.12 198 ALA A N 1
ATOM 1447 C CA . ALA A 1 198 ? 1.148 8.795 -16.808 1.00 93.12 198 ALA A CA 1
ATOM 1448 C C . ALA A 1 198 ? 0.832 7.384 -17.330 1.00 93.12 198 ALA A C 1
ATOM 1450 O O . ALA A 1 198 ? 0.365 7.225 -18.456 1.00 93.12 198 ALA A O 1
ATOM 1451 N N . LYS A 1 199 ? 1.092 6.367 -16.504 1.00 92.44 199 LYS A N 1
ATOM 1452 C CA . LYS A 1 199 ? 0.930 4.944 -16.803 1.00 92.44 199 LYS A CA 1
ATOM 1453 C C . LYS A 1 199 ? 0.193 4.273 -15.634 1.00 92.44 199 LYS A C 1
ATOM 1455 O O . LYS A 1 199 ? 0.306 4.770 -14.513 1.00 92.44 199 LYS A O 1
ATOM 1460 N N . PRO A 1 200 ? -0.515 3.152 -15.856 1.00 92.38 200 PRO A N 1
ATOM 1461 C CA . PRO A 1 200 ? -1.120 2.388 -14.772 1.00 92.38 200 PRO A CA 1
ATOM 1462 C C . PRO A 1 200 ? -0.053 1.814 -13.832 1.00 92.38 200 PRO A C 1
ATOM 1464 O O . PRO A 1 200 ? 0.779 0.994 -14.242 1.00 92.38 200 PRO A O 1
ATOM 1467 N N . CYS A 1 201 ? -0.055 2.273 -12.587 1.00 93.25 201 CYS A N 1
ATOM 1468 C CA . CYS A 1 201 ? 0.714 1.694 -11.498 1.00 93.25 201 CYS A CA 1
ATOM 1469 C C . CYS A 1 201 ? 0.172 0.296 -11.191 1.00 93.25 201 CYS A C 1
ATOM 1471 O O . CYS A 1 201 ? -1.029 0.050 -11.289 1.00 93.25 201 CYS A O 1
ATOM 1473 N N . CYS A 1 202 ? 1.054 -0.627 -10.835 1.00 90.94 202 CYS A N 1
ATOM 1474 C CA . CYS A 1 202 ? 0.676 -1.970 -10.398 1.00 90.94 202 CYS A CA 1
ATOM 1475 C C . CYS A 1 202 ? 1.280 -2.358 -9.051 1.00 90.94 202 CYS A C 1
ATOM 1477 O O . CYS A 1 202 ? 0.878 -3.367 -8.477 1.00 90.94 202 CYS A O 1
ATOM 1479 N N . TRP A 1 203 ? 2.257 -1.599 -8.560 1.00 92.19 203 TRP A N 1
ATOM 1480 C CA . TRP A 1 203 ? 2.892 -1.840 -7.276 1.00 92.19 203 TRP A CA 1
ATOM 1481 C C . TRP A 1 203 ? 3.569 -0.565 -6.788 1.00 92.19 203 TRP A C 1
ATOM 1483 O O . TRP A 1 203 ? 4.089 0.219 -7.584 1.00 92.19 203 TRP A O 1
ATOM 1493 N N . SER A 1 204 ? 3.602 -0.382 -5.475 1.00 93.19 204 SER A N 1
ATOM 1494 C CA . SER A 1 204 ? 4.341 0.709 -4.860 1.00 93.19 204 SER A CA 1
ATOM 1495 C C . SER A 1 204 ? 4.932 0.301 -3.521 1.00 93.19 204 SER A C 1
ATOM 1497 O O . SER A 1 204 ? 4.502 -0.680 -2.915 1.00 93.19 204 SER A O 1
ATOM 1499 N N . ALA A 1 205 ? 5.910 1.071 -3.064 1.00 92.12 205 ALA A N 1
ATOM 1500 C CA . ALA A 1 205 ? 6.492 0.968 -1.736 1.00 92.12 205 ALA A CA 1
ATOM 1501 C C . ALA A 1 205 ? 7.089 2.302 -1.306 1.00 92.12 205 ALA A C 1
ATOM 1503 O O . ALA A 1 205 ? 7.319 3.176 -2.135 1.00 92.12 205 ALA A O 1
ATOM 1504 N N . VAL A 1 206 ? 7.383 2.439 -0.019 1.00 89.31 206 VAL A N 1
ATOM 1505 C CA . VAL A 1 206 ? 8.136 3.577 0.509 1.00 89.31 206 VAL A CA 1
ATOM 1506 C C . VAL A 1 206 ? 9.571 3.188 0.817 1.00 89.31 206 VAL A C 1
ATOM 1508 O O . VAL A 1 206 ? 9.855 2.033 1.132 1.00 89.31 206 VAL A O 1
ATOM 1511 N N . PHE A 1 207 ? 10.464 4.168 0.765 1.00 84.31 207 PHE A N 1
ATOM 1512 C CA . PHE A 1 207 ? 11.832 4.044 1.251 1.00 84.31 207 PHE A CA 1
ATOM 1513 C C . PHE A 1 207 ? 12.097 5.102 2.319 1.00 84.31 207 PHE A C 1
ATOM 1515 O O . PHE A 1 207 ? 11.397 6.116 2.409 1.00 84.31 207 PHE A O 1
ATOM 1522 N N . LYS A 1 208 ? 13.073 4.816 3.173 1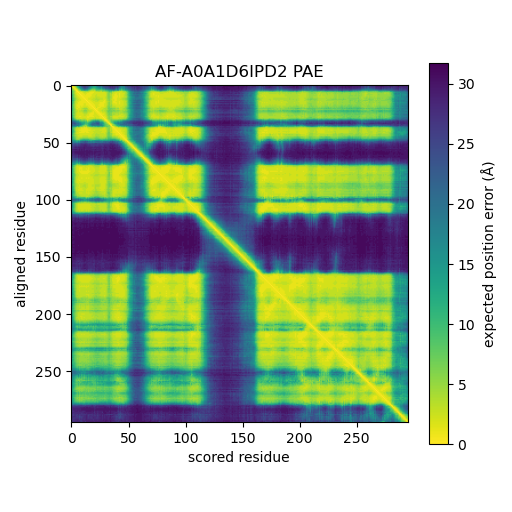.00 83.00 208 LYS A N 1
ATOM 1523 C CA . LYS A 1 208 ? 13.410 5.604 4.348 1.00 83.00 208 LYS A CA 1
ATOM 1524 C C . LYS A 1 208 ? 14.812 6.186 4.232 1.00 83.00 208 LYS A C 1
ATOM 1526 O O . LYS A 1 208 ? 15.683 5.609 3.580 1.00 83.00 208 LYS A O 1
ATOM 1531 N N . ASN A 1 209 ? 15.018 7.329 4.873 1.00 75.25 209 ASN A N 1
ATOM 1532 C CA . ASN A 1 209 ? 16.336 7.931 5.026 1.00 75.25 209 ASN A CA 1
ATOM 1533 C C . ASN A 1 209 ? 17.126 7.250 6.166 1.00 75.25 209 ASN A C 1
ATOM 1535 O O . ASN A 1 209 ? 16.663 6.283 6.775 1.00 75.25 209 ASN A O 1
ATOM 1539 N N . MET A 1 210 ? 18.331 7.755 6.454 1.00 73.81 210 MET A N 1
ATOM 1540 C CA . MET A 1 210 ? 19.190 7.222 7.523 1.00 73.81 210 MET A CA 1
ATOM 1541 C C . MET A 1 210 ? 18.577 7.343 8.928 1.00 73.81 210 MET A C 1
ATOM 1543 O O . MET A 1 210 ? 18.930 6.559 9.803 1.00 73.81 210 MET A O 1
ATOM 1547 N N . ASP A 1 211 ? 17.624 8.257 9.123 1.00 74.06 211 ASP A N 1
ATOM 1548 C CA . ASP A 1 211 ? 16.909 8.459 10.388 1.00 74.06 211 ASP A CA 1
ATOM 1549 C C . ASP A 1 211 ? 15.653 7.573 10.516 1.00 74.06 211 ASP A C 1
ATOM 1551 O O . ASP A 1 211 ? 14.802 7.822 11.368 1.00 74.06 211 ASP A O 1
ATOM 1555 N N . ASP A 1 212 ? 15.493 6.566 9.646 1.00 72.38 212 ASP A N 1
ATOM 1556 C CA . ASP A 1 212 ? 14.318 5.682 9.563 1.00 72.38 212 ASP A CA 1
ATOM 1557 C C . ASP A 1 212 ? 12.988 6.425 9.288 1.00 72.38 212 ASP A C 1
ATOM 1559 O O . ASP A 1 212 ? 11.894 5.867 9.443 1.00 72.38 212 ASP A O 1
ATOM 1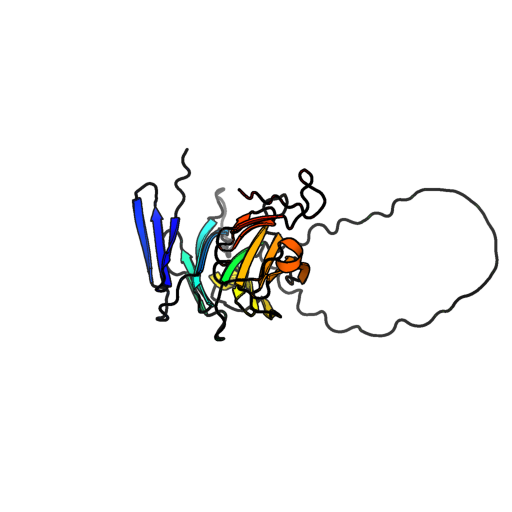563 N N . LYS A 1 213 ? 13.066 7.670 8.802 1.00 75.19 213 LYS A N 1
ATOM 1564 C CA . LYS A 1 213 ? 11.906 8.443 8.348 1.00 75.19 213 LYS A CA 1
ATOM 1565 C C . LYS A 1 213 ? 11.596 8.103 6.906 1.00 75.19 213 LYS A C 1
ATOM 1567 O O . LYS A 1 213 ? 12.496 8.061 6.065 1.00 75.19 213 LYS A O 1
ATOM 1572 N N . VAL A 1 214 ? 10.318 7.879 6.607 1.00 76.00 214 VAL A N 1
ATOM 1573 C CA . VAL A 1 214 ? 9.876 7.674 5.226 1.00 76.00 214 VAL A CA 1
ATOM 1574 C C . VAL A 1 214 ? 10.146 8.944 4.435 1.00 76.00 214 VAL A C 1
ATOM 1576 O O . VAL A 1 214 ? 9.605 9.997 4.755 1.00 76.00 214 VAL A O 1
ATOM 1579 N N . CYS A 1 215 ? 10.981 8.828 3.410 1.00 74.56 215 CYS A N 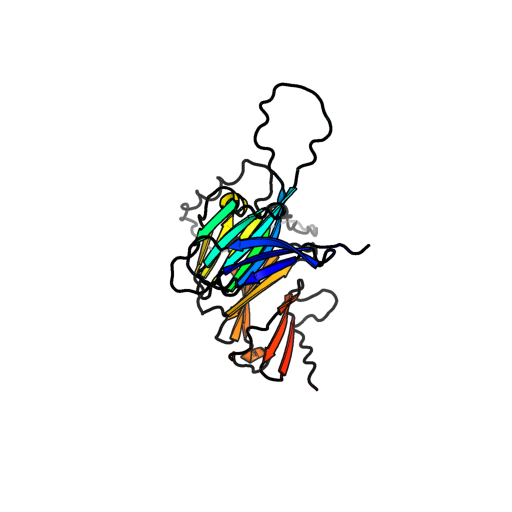1
ATOM 1580 C CA . CYS A 1 215 ? 11.445 9.964 2.632 1.00 74.56 215 CYS A CA 1
ATOM 1581 C C . CYS A 1 215 ? 10.789 9.991 1.245 1.00 74.56 215 CYS A C 1
ATOM 1583 O O . CYS A 1 215 ? 10.462 11.062 0.751 1.00 74.56 215 CYS A O 1
ATOM 1585 N N . GLY A 1 216 ? 10.481 8.843 0.634 1.00 84.75 216 GLY A N 1
ATOM 1586 C CA . GLY A 1 216 ? 9.845 8.839 -0.682 1.00 84.75 216 GLY A CA 1
ATOM 1587 C C . GLY A 1 216 ? 9.115 7.556 -1.049 1.00 84.75 216 GLY A C 1
ATOM 1588 O O . GLY A 1 216 ? 8.979 6.625 -0.253 1.00 84.75 216 GLY A O 1
ATOM 1589 N N . LEU A 1 217 ? 8.634 7.531 -2.291 1.00 90.69 217 LEU A N 1
ATOM 1590 C CA . LEU A 1 217 ? 7.813 6.479 -2.874 1.00 90.69 217 LEU A CA 1
ATOM 1591 C C . LEU A 1 217 ? 8.509 5.869 -4.098 1.00 90.69 217 LEU A C 1
ATOM 1593 O O . LEU A 1 217 ? 9.023 6.582 -4.956 1.00 90.69 217 LEU A O 1
ATOM 1597 N N . ILE A 1 218 ? 8.480 4.549 -4.205 1.00 92.12 218 ILE A N 1
ATOM 1598 C CA . ILE A 1 218 ? 8.828 3.788 -5.402 1.00 92.12 218 ILE A CA 1
ATOM 1599 C C . ILE A 1 218 ? 7.518 3.345 -6.046 1.00 92.12 218 ILE A C 1
ATOM 1601 O O . ILE A 1 218 ? 6.658 2.773 -5.375 1.00 92.12 218 ILE A O 1
ATOM 1605 N N . LEU A 1 219 ? 7.376 3.584 -7.345 1.00 93.25 219 LEU A N 1
ATOM 1606 C CA . LEU A 1 219 ? 6.252 3.128 -8.155 1.00 93.25 219 LEU A CA 1
ATOM 1607 C C . LEU A 1 219 ? 6.750 2.191 -9.242 1.00 93.25 219 LEU A C 1
ATOM 1609 O O . LEU A 1 219 ? 7.683 2.532 -9.964 1.00 93.25 219 LEU A O 1
ATOM 1613 N N . ALA A 1 220 ? 6.094 1.049 -9.408 1.00 92.06 220 ALA A N 1
ATOM 1614 C CA . ALA A 1 220 ? 6.278 0.183 -10.559 1.00 92.06 220 ALA A CA 1
ATOM 1615 C C . ALA A 1 220 ? 5.003 0.168 -11.403 1.00 92.06 220 ALA A C 1
ATOM 1617 O O . ALA A 1 220 ? 3.885 0.023 -10.899 1.00 92.06 220 ALA A O 1
ATOM 1618 N N . TYR A 1 221 ? 5.187 0.310 -12.709 1.00 92.31 221 TYR A N 1
ATOM 1619 C CA . TYR A 1 221 ? 4.112 0.386 -13.686 1.00 92.31 221 TYR A CA 1
ATOM 1620 C C . TYR A 1 221 ? 3.971 -0.917 -14.459 1.00 92.31 221 TYR A C 1
ATOM 1622 O O . TYR A 1 221 ? 4.947 -1.635 -14.680 1.00 92.31 221 TYR A O 1
ATOM 1630 N N . GLN A 1 222 ? 2.774 -1.156 -14.995 1.00 88.94 222 GLN A N 1
ATOM 1631 C CA . GLN A 1 222 ? 2.490 -2.315 -15.853 1.00 88.94 222 GLN A CA 1
ATOM 1632 C C . GLN A 1 222 ? 3.352 -2.355 -17.128 1.00 88.94 222 GLN A C 1
ATOM 1634 O O . GLN A 1 222 ? 3.454 -3.384 -17.784 1.00 88.94 222 GLN A O 1
ATOM 1639 N N . THR A 1 223 ? 3.996 -1.243 -17.493 1.00 89.25 223 THR A N 1
ATOM 1640 C CA . THR A 1 223 ? 4.963 -1.178 -18.600 1.00 89.25 223 THR A CA 1
ATOM 1641 C C . THR A 1 223 ? 6.341 -1.737 -18.234 1.00 89.25 223 THR A C 1
ATOM 1643 O O . THR A 1 223 ? 7.218 -1.814 -19.090 1.00 89.25 223 THR A O 1
ATOM 1646 N N . GLY A 1 224 ? 6.569 -2.067 -16.961 1.00 89.19 224 GLY A N 1
ATOM 1647 C CA . GLY A 1 224 ? 7.878 -2.392 -16.401 1.00 89.19 224 GLY A CA 1
ATOM 1648 C C . GLY A 1 224 ? 8.750 -1.172 -16.093 1.00 89.19 224 GLY A C 1
ATOM 1649 O O . GLY A 1 224 ? 9.911 -1.338 -15.730 1.00 89.19 224 GLY A O 1
ATOM 1650 N N . THR A 1 225 ? 8.220 0.048 -16.232 1.00 92.06 225 THR A N 1
ATOM 1651 C CA . THR A 1 225 ? 8.885 1.265 -15.740 1.00 92.06 225 THR A CA 1
ATOM 1652 C C . THR A 1 225 ? 8.849 1.278 -14.211 1.00 92.06 225 THR A C 1
ATOM 1654 O O . THR A 1 225 ? 7.841 0.893 -13.622 1.00 92.06 225 THR A O 1
ATOM 1657 N N . ILE A 1 226 ? 9.925 1.747 -13.585 1.00 91.31 226 ILE A N 1
ATOM 1658 C CA . ILE A 1 226 ? 10.008 2.019 -12.151 1.00 91.31 226 ILE A CA 1
ATOM 1659 C C . ILE A 1 226 ? 10.369 3.494 -11.977 1.00 91.31 226 ILE A C 1
ATOM 1661 O O . ILE A 1 226 ? 11.342 3.956 -12.565 1.00 91.31 226 ILE A O 1
ATOM 1665 N N . GLU A 1 227 ? 9.602 4.222 -11.173 1.00 92.75 227 GLU A N 1
ATOM 1666 C CA . GLU A 1 227 ? 9.867 5.615 -10.805 1.00 92.75 227 GLU A CA 1
ATOM 1667 C C . GLU A 1 227 ? 10.142 5.726 -9.306 1.00 92.75 227 GLU A C 1
ATOM 1669 O O . GLU A 1 227 ? 9.514 5.045 -8.494 1.00 92.75 227 GLU A O 1
ATOM 1674 N N . MET A 1 228 ? 11.033 6.640 -8.942 1.00 90.25 228 MET A N 1
ATOM 1675 C CA . MET A 1 228 ? 11.189 7.125 -7.577 1.00 90.25 228 MET A CA 1
ATOM 1676 C C . MET A 1 228 ? 10.631 8.536 -7.488 1.00 90.25 228 MET A C 1
ATOM 1678 O O . MET A 1 228 ? 10.914 9.381 -8.342 1.00 90.25 228 MET A O 1
ATOM 1682 N N . ARG A 1 229 ? 9.852 8.785 -6.440 1.00 90.50 229 ARG A N 1
ATOM 1683 C CA . ARG A 1 229 ? 9.214 10.065 -6.163 1.00 90.50 229 ARG A CA 1
ATOM 1684 C C . ARG A 1 229 ? 9.548 10.539 -4.760 1.00 90.50 229 ARG A C 1
ATOM 1686 O O . ARG A 1 229 ? 9.509 9.746 -3.821 1.00 90.50 229 ARG A O 1
ATOM 1693 N N . PHE A 1 230 ? 9.877 11.816 -4.629 1.00 83.94 230 PHE A N 1
ATOM 1694 C CA . PHE A 1 230 ? 10.353 12.417 -3.384 1.00 83.94 230 PHE A CA 1
ATOM 1695 C C . PHE A 1 230 ? 9.830 13.851 -3.241 1.00 83.94 230 PHE A C 1
ATOM 1697 O O . PHE A 1 230 ? 9.481 14.483 -4.238 1.00 83.94 230 PHE A O 1
ATOM 1704 N N . GLY A 1 231 ? 9.802 14.356 -2.007 1.00 75.62 231 GLY A N 1
ATOM 1705 C CA . GLY A 1 231 ? 9.447 15.737 -1.695 1.00 75.62 231 GLY A CA 1
ATOM 1706 C C . GLY A 1 231 ? 7.945 15.976 -1.491 1.00 75.62 231 GLY A C 1
ATOM 1707 O O . GLY A 1 231 ? 7.129 15.061 -1.653 1.00 75.62 231 GLY A O 1
ATOM 1708 N N . PRO A 1 232 ? 7.563 17.217 -1.140 1.00 72.62 232 PRO A N 1
ATOM 1709 C CA . PRO A 1 232 ? 6.196 17.572 -0.754 1.00 72.62 232 PRO A CA 1
ATOM 1710 C C . PRO A 1 232 ? 5.185 17.435 -1.897 1.00 72.62 232 PRO A C 1
ATOM 1712 O O . PRO A 1 232 ? 3.996 17.257 -1.647 1.00 72.62 232 PRO A O 1
ATOM 1715 N N . ASP A 1 233 ? 5.649 17.511 -3.144 1.00 77.81 233 ASP A N 1
ATOM 1716 C CA . ASP A 1 233 ? 4.844 17.340 -4.349 1.00 77.81 233 ASP A CA 1
ATOM 1717 C C . ASP A 1 233 ? 4.932 15.924 -4.948 1.00 77.81 233 ASP A C 1
ATOM 1719 O O . ASP A 1 233 ? 4.276 15.646 -5.961 1.00 77.81 233 ASP A O 1
ATOM 1723 N N . LEU A 1 234 ? 5.716 15.030 -4.328 1.00 84.88 234 LEU A N 1
ATOM 1724 C CA . LEU A 1 234 ? 6.062 13.702 -4.840 1.00 84.88 234 LEU A CA 1
ATOM 1725 C C . LEU A 1 234 ? 6.569 13.762 -6.294 1.00 84.88 234 LEU A C 1
ATOM 1727 O O . LEU A 1 234 ? 6.156 12.956 -7.143 1.00 84.88 234 LEU A O 1
ATOM 1731 N N . ALA A 1 235 ? 7.445 14.728 -6.589 1.00 87.75 235 ALA A N 1
ATOM 1732 C CA . ALA A 1 235 ? 8.095 14.866 -7.886 1.00 87.75 235 ALA A CA 1
ATOM 1733 C C . ALA A 1 235 ? 8.924 13.626 -8.239 1.00 87.75 235 ALA A C 1
ATOM 1735 O O . ALA A 1 235 ? 9.512 12.974 -7.376 1.00 87.75 235 ALA A O 1
ATOM 1736 N N . ILE A 1 236 ? 8.990 13.307 -9.533 1.00 90.00 236 ILE A N 1
ATOM 1737 C CA . ILE A 1 236 ? 9.818 12.210 -10.043 1.00 90.00 236 ILE A CA 1
ATOM 1738 C C . ILE A 1 236 ? 11.286 12.630 -9.950 1.00 90.00 236 ILE A C 1
ATOM 1740 O O . ILE A 1 236 ? 11.685 13.619 -10.561 1.00 90.00 236 ILE A O 1
ATOM 1744 N N . VAL A 1 237 ? 12.084 11.856 -9.216 1.00 89.25 237 VAL A N 1
ATOM 1745 C CA . VAL A 1 237 ? 13.525 12.100 -9.036 1.00 89.25 237 VAL A CA 1
ATOM 1746 C C . VAL A 1 237 ? 14.396 11.108 -9.798 1.00 89.25 237 VAL A C 1
ATOM 1748 O O . VAL A 1 237 ? 15.527 11.428 -10.152 1.00 89.25 237 VAL A O 1
ATOM 1751 N N . ALA A 1 238 ? 13.875 9.915 -10.083 1.00 88.31 238 ALA A N 1
ATOM 1752 C CA . ALA A 1 238 ? 14.556 8.922 -10.901 1.00 88.31 238 ALA A CA 1
ATOM 1753 C C . ALA A 1 238 ? 13.547 8.033 -11.632 1.00 88.31 238 ALA A C 1
ATOM 1755 O O . ALA A 1 238 ? 12.459 7.760 -11.123 1.00 88.31 238 ALA A O 1
ATOM 1756 N N . GLU A 1 239 ? 13.933 7.549 -12.810 1.00 91.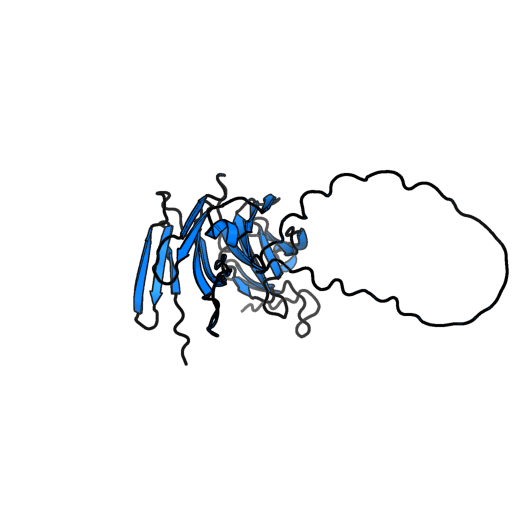69 239 GLU A N 1
ATOM 1757 C CA . GLU A 1 239 ? 13.172 6.578 -13.596 1.00 91.69 239 GLU A CA 1
ATOM 1758 C C . GLU A 1 239 ? 14.119 5.500 -14.141 1.00 91.69 239 GLU A C 1
ATOM 1760 O O . GLU A 1 239 ? 15.241 5.784 -14.563 1.00 91.69 239 GLU A O 1
ATOM 1765 N N . THR A 1 240 ? 13.667 4.249 -14.139 1.00 89.56 240 THR A N 1
ATOM 1766 C CA . THR A 1 240 ? 14.359 3.106 -14.741 1.00 89.56 240 THR A CA 1
ATOM 1767 C C . THR A 1 240 ? 13.353 2.108 -15.324 1.00 89.56 240 THR A C 1
ATOM 1769 O O . THR A 1 240 ? 12.138 2.296 -15.244 1.00 89.56 240 THR A O 1
ATOM 1772 N N . SER A 1 241 ? 13.834 1.035 -15.950 1.00 90.00 241 SER A N 1
ATOM 1773 C CA . SER A 1 241 ? 12.991 -0.010 -16.532 1.00 90.00 241 SER A CA 1
ATOM 1774 C C . SER A 1 241 ? 13.497 -1.406 -16.187 1.00 90.00 241 SER A C 1
ATOM 1776 O O . SER A 1 241 ? 14.678 -1.718 -16.331 1.00 90.00 241 SER A O 1
ATOM 1778 N N . LEU A 1 242 ? 12.579 -2.298 -15.821 1.00 88.25 242 LEU A N 1
ATOM 1779 C CA . LEU A 1 242 ? 12.848 -3.730 -15.678 1.00 88.25 242 LEU A CA 1
ATOM 1780 C C . LEU A 1 242 ? 13.458 -4.330 -16.948 1.00 88.25 242 LEU A C 1
ATOM 1782 O O . LEU A 1 242 ? 14.312 -5.214 -16.873 1.00 88.25 242 LEU A O 1
ATOM 1786 N N . MET A 1 243 ? 13.079 -3.808 -18.116 1.00 88.44 243 MET A N 1
ATOM 1787 C CA . MET A 1 243 ? 13.610 -4.277 -19.388 1.00 88.44 243 MET A CA 1
ATOM 1788 C C . MET A 1 243 ? 15.079 -3.890 -19.567 1.00 88.44 243 MET A C 1
ATOM 1790 O O . MET A 1 243 ? 15.855 -4.677 -20.104 1.00 88.44 243 MET A O 1
ATOM 1794 N N . SER A 1 244 ? 15.492 -2.700 -19.124 1.00 86.12 244 SER A N 1
ATOM 1795 C CA . SER A 1 244 ? 16.903 -2.301 -19.185 1.00 86.12 244 SER A CA 1
ATOM 1796 C C . SER A 1 244 ? 17.743 -2.990 -18.115 1.00 86.12 244 SER A C 1
ATOM 1798 O O . SER A 1 244 ? 18.889 -3.330 -18.389 1.00 86.12 244 SER A O 1
ATOM 1800 N N . LEU A 1 245 ? 17.174 -3.211 -16.925 1.00 84.62 245 LEU A N 1
ATOM 1801 C CA . LEU A 1 245 ? 17.884 -3.771 -15.773 1.00 84.62 245 LEU A CA 1
ATOM 1802 C C . LEU A 1 245 ? 18.025 -5.297 -15.844 1.00 84.62 245 LEU A C 1
ATOM 1804 O O . LEU A 1 245 ? 19.108 -5.826 -15.626 1.00 84.62 245 LEU A O 1
ATOM 1808 N N . LEU A 1 246 ? 16.934 -6.002 -16.147 1.00 86.44 246 LEU A N 1
ATOM 1809 C CA . LEU A 1 246 ? 16.829 -7.461 -16.011 1.00 86.44 246 LEU A CA 1
ATOM 1810 C C . LEU A 1 246 ? 16.416 -8.155 -17.315 1.00 86.44 246 LEU A C 1
ATOM 1812 O O . LEU A 1 246 ? 16.280 -9.373 -17.345 1.00 86.44 246 LEU A O 1
ATOM 1816 N N . ARG A 1 247 ? 16.173 -7.395 -18.395 1.00 88.00 247 ARG A N 1
ATOM 1817 C CA . ARG A 1 247 ? 15.522 -7.893 -19.626 1.00 88.00 247 ARG A CA 1
ATOM 1818 C C . ARG A 1 247 ? 14.137 -8.496 -19.363 1.00 88.00 247 ARG A C 1
ATOM 1820 O O . ARG A 1 247 ? 13.629 -9.279 -20.163 1.00 88.00 247 ARG A O 1
ATOM 1827 N N . TRP A 1 248 ? 13.511 -8.104 -18.255 1.00 85.00 248 TRP A N 1
ATOM 1828 C CA . TRP A 1 248 ? 12.174 -8.542 -17.886 1.00 85.00 248 TRP A CA 1
ATOM 1829 C C . TRP A 1 248 ? 11.125 -7.625 -18.505 1.00 85.00 248 TRP A C 1
ATOM 1831 O O . TRP A 1 248 ? 11.220 -6.400 -18.434 1.00 85.00 248 TRP A O 1
ATOM 1841 N N . SER A 1 249 ? 10.091 -8.235 -19.077 1.00 78.50 249 SER A N 1
ATOM 1842 C CA . SER A 1 249 ? 8.813 -7.566 -19.309 1.00 78.50 249 SER A CA 1
ATOM 1843 C C . SER A 1 249 ? 7.920 -7.779 -18.096 1.00 78.50 249 SER A C 1
ATOM 1845 O O . SER A 1 249 ? 7.961 -8.846 -17.479 1.00 78.50 249 SER A O 1
ATOM 1847 N N . TYR A 1 250 ? 7.111 -6.775 -17.758 1.00 73.44 250 TYR A N 1
ATOM 1848 C CA . TYR A 1 250 ? 6.096 -6.952 -16.729 1.00 73.44 250 TYR A CA 1
ATOM 1849 C C . TYR A 1 250 ? 5.121 -8.052 -17.160 1.00 73.44 250 TYR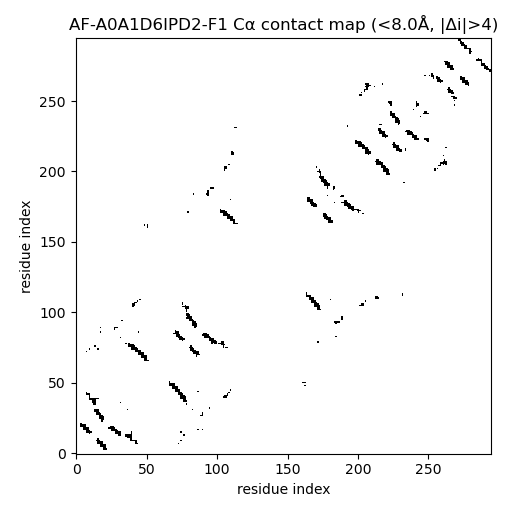 A C 1
ATOM 1851 O O . TYR A 1 250 ? 4.558 -8.008 -18.258 1.00 73.44 250 TYR A O 1
ATOM 1859 N N . LYS A 1 251 ? 4.943 -9.052 -16.299 1.00 70.56 251 LYS A N 1
ATOM 1860 C CA . LYS A 1 251 ? 4.005 -10.159 -16.487 1.00 70.56 251 LYS A CA 1
ATOM 1861 C C . LYS A 1 251 ? 3.129 -10.295 -15.248 1.00 70.56 251 LYS A C 1
ATOM 1863 O O . LYS A 1 251 ? 3.536 -9.945 -14.141 1.00 70.56 251 LYS A O 1
ATOM 1868 N N . THR A 1 252 ? 1.933 -10.842 -15.436 1.00 58.78 252 THR A N 1
ATOM 1869 C CA . THR A 1 252 ? 1.049 -11.262 -14.341 1.00 58.78 252 THR A CA 1
ATOM 1870 C C . THR A 1 252 ? 1.829 -12.193 -13.400 1.00 58.78 252 THR A C 1
ATOM 1872 O O . THR A 1 252 ? 2.413 -13.170 -13.872 1.00 58.78 252 THR A O 1
ATOM 1875 N N . GLY A 1 253 ? 1.906 -11.882 -12.103 1.00 58.22 253 GLY A N 1
ATOM 1876 C CA . GLY A 1 253 ? 2.754 -12.573 -11.120 1.00 58.22 253 GLY A CA 1
ATOM 1877 C C . GLY A 1 253 ? 3.751 -11.659 -10.390 1.00 58.22 253 GLY A C 1
ATOM 1878 O O . GLY A 1 253 ? 4.215 -12.008 -9.302 1.00 58.22 253 GLY A O 1
ATOM 1879 N N . MET A 1 254 ? 4.072 -10.489 -10.957 1.00 65.19 254 MET A N 1
ATOM 1880 C CA . MET A 1 254 ? 5.005 -9.522 -10.356 1.00 65.19 254 MET A CA 1
ATOM 1881 C C . MET A 1 254 ? 4.390 -8.691 -9.214 1.00 65.19 254 MET A C 1
ATOM 1883 O O . MET A 1 254 ? 5.097 -7.923 -8.563 1.00 65.19 254 MET A O 1
ATOM 1887 N N . GLU A 1 255 ? 3.101 -8.860 -8.907 1.00 65.38 255 GLU A N 1
ATOM 1888 C CA . GLU A 1 255 ? 2.439 -8.267 -7.734 1.00 65.38 255 GLU A CA 1
ATOM 1889 C C . GLU A 1 255 ? 3.033 -8.735 -6.394 1.00 65.38 255 GLU A C 1
ATOM 1891 O O . GLU A 1 255 ? 2.840 -8.085 -5.372 1.00 65.38 255 GLU A O 1
ATOM 1896 N N . LYS A 1 256 ? 3.809 -9.828 -6.397 1.00 72.44 256 LYS A N 1
ATOM 1897 C CA . LYS A 1 256 ? 4.492 -10.389 -5.216 1.00 72.44 256 LYS A CA 1
ATOM 1898 C C . LYS A 1 256 ? 5.793 -9.667 -4.853 1.00 72.44 256 LYS A C 1
ATOM 1900 O O . LYS A 1 256 ? 6.624 -10.211 -4.127 1.00 72.44 256 LYS A O 1
ATOM 1905 N N . SER A 1 257 ? 5.988 -8.473 -5.392 1.00 79.25 257 SER A N 1
ATOM 1906 C CA . SER A 1 257 ? 7.169 -7.665 -5.127 1.00 79.25 257 SER A CA 1
ATOM 1907 C C . SER A 1 257 ? 7.116 -7.085 -3.713 1.00 79.25 257 SER A C 1
ATOM 1909 O O . SER A 1 257 ? 6.047 -6.745 -3.203 1.00 79.25 257 SER A O 1
ATOM 1911 N N . THR A 1 258 ? 8.269 -6.959 -3.069 1.00 81.69 258 THR A N 1
ATOM 1912 C CA . THR A 1 258 ? 8.389 -6.327 -1.748 1.00 81.69 258 THR A CA 1
ATOM 1913 C C . THR A 1 258 ? 9.575 -5.376 -1.727 1.00 81.69 258 THR A C 1
ATOM 1915 O O . THR A 1 258 ? 10.511 -5.536 -2.508 1.00 81.69 258 THR A O 1
ATOM 1918 N N . SER A 1 259 ? 9.527 -4.378 -0.851 1.00 82.81 259 SER A N 1
ATOM 1919 C CA . SER A 1 259 ? 10.603 -3.407 -0.673 1.00 82.81 259 SER A CA 1
ATOM 1920 C C . SER A 1 259 ? 11.122 -3.448 0.749 1.00 82.81 259 SER A C 1
ATOM 1922 O O . SER A 1 259 ? 10.356 -3.617 1.698 1.00 82.81 259 SER A O 1
ATOM 1924 N N . SER A 1 260 ? 12.416 -3.216 0.898 1.00 75.12 260 SER A N 1
ATOM 1925 C CA . SER A 1 260 ? 13.032 -2.849 2.164 1.00 75.12 260 SER A CA 1
ATOM 1926 C C . SER A 1 260 ? 12.965 -1.335 2.391 1.00 75.12 260 SER A C 1
ATOM 1928 O O . SER A 1 260 ? 12.715 -0.548 1.472 1.00 75.12 260 SER A O 1
ATOM 1930 N N . SER A 1 261 ? 13.261 -0.920 3.625 1.00 75.12 261 SER A N 1
ATOM 1931 C CA . SER A 1 261 ? 13.394 0.489 4.001 1.00 75.12 261 SER A CA 1
ATOM 1932 C C . SER A 1 261 ? 14.544 1.200 3.285 1.00 75.12 261 SER A C 1
ATOM 1934 O O . SER A 1 261 ? 14.421 2.381 2.990 1.00 75.12 261 SER A O 1
ATOM 1936 N N . ASN A 1 262 ? 15.629 0.501 2.942 1.00 74.12 262 ASN A N 1
ATOM 1937 C CA . ASN A 1 262 ? 16.768 1.075 2.216 1.00 74.12 262 ASN A CA 1
ATOM 1938 C C . ASN A 1 262 ? 16.577 1.098 0.685 1.00 74.12 262 ASN A C 1
ATOM 1940 O O . ASN A 1 262 ? 17.545 1.270 -0.052 1.00 74.12 262 ASN A O 1
ATOM 1944 N N . GLY A 1 263 ? 15.341 0.942 0.196 1.00 77.12 263 GLY A N 1
ATOM 1945 C CA . GLY A 1 263 ? 15.021 1.067 -1.227 1.00 77.12 263 GLY A CA 1
ATOM 1946 C C . GLY A 1 263 ? 15.486 -0.114 -2.082 1.00 77.12 263 GLY A C 1
ATOM 1947 O O . GLY A 1 263 ? 15.600 0.025 -3.302 1.00 77.12 263 GLY A O 1
ATOM 1948 N N . GLN A 1 264 ? 15.760 -1.272 -1.473 1.00 83.62 264 GLN A N 1
ATOM 1949 C CA . GLN A 1 264 ? 15.921 -2.515 -2.220 1.00 83.62 264 GLN A CA 1
ATOM 1950 C C . GLN A 1 264 ? 14.550 -3.094 -2.532 1.00 83.62 264 GLN A C 1
ATOM 1952 O O . GLN A 1 264 ? 13.716 -3.266 -1.646 1.00 83.62 264 GLN A O 1
ATOM 1957 N N . VAL A 1 265 ? 14.334 -3.441 -3.793 1.00 86.69 265 VAL A N 1
ATOM 1958 C CA . VAL A 1 265 ? 13.109 -4.077 -4.258 1.00 86.69 265 VAL A CA 1
ATOM 1959 C C . VAL A 1 265 ? 13.424 -5.512 -4.637 1.00 86.69 265 VAL A C 1
ATOM 1961 O O . VAL A 1 265 ? 14.293 -5.786 -5.464 1.00 86.69 265 VAL A O 1
ATOM 1964 N N . THR A 1 266 ? 12.698 -6.430 -4.018 1.00 85.94 266 THR A N 1
ATOM 1965 C CA . THR A 1 266 ? 12.707 -7.845 -4.356 1.00 85.94 266 THR A CA 1
ATOM 1966 C C . THR A 1 266 ? 11.574 -8.127 -5.328 1.00 85.94 266 THR A C 1
ATOM 1968 O O . THR A 1 266 ? 10.418 -7.796 -5.057 1.00 85.94 266 THR A O 1
ATOM 1971 N N . LEU A 1 267 ? 11.910 -8.750 -6.452 1.00 86.06 267 LEU A N 1
ATOM 1972 C CA . LEU A 1 267 ? 11.013 -9.021 -7.565 1.00 86.06 267 LEU A CA 1
ATOM 1973 C C . LEU A 1 267 ? 11.027 -10.516 -7.890 1.00 86.06 267 LEU A C 1
ATOM 1975 O O . LEU A 1 267 ? 12.075 -11.166 -7.856 1.00 86.06 267 LEU A O 1
ATOM 1979 N N . VAL A 1 268 ? 9.867 -11.046 -8.271 1.00 82.88 268 VAL A N 1
ATOM 1980 C CA . VAL A 1 268 ? 9.713 -12.431 -8.729 1.00 82.88 268 VAL A CA 1
ATOM 1981 C C . VAL A 1 268 ? 9.049 -12.424 -10.099 1.00 82.88 268 VAL A C 1
ATOM 1983 O O . VAL A 1 268 ? 8.010 -11.791 -10.282 1.00 82.88 268 VAL A O 1
ATOM 1986 N N . ASN A 1 269 ? 9.632 -13.141 -11.057 1.00 81.56 269 ASN A N 1
ATOM 1987 C CA . ASN A 1 269 ? 9.094 -13.304 -12.403 1.00 81.56 269 ASN A CA 1
ATOM 1988 C C . ASN A 1 269 ? 9.132 -14.785 -12.799 1.00 81.56 269 ASN A C 1
ATOM 1990 O O . ASN A 1 269 ? 10.167 -15.321 -13.193 1.00 81.56 269 ASN A O 1
ATOM 1994 N N . GLY A 1 270 ? 7.997 -15.474 -12.666 1.00 80.62 270 GLY A N 1
ATOM 1995 C CA . GLY A 1 270 ? 7.938 -16.921 -12.876 1.00 80.62 270 GLY A CA 1
ATOM 1996 C C . GLY A 1 270 ? 8.844 -17.666 -11.891 1.00 80.62 270 GLY A C 1
ATOM 1997 O O . GLY A 1 270 ? 8.575 -17.675 -10.693 1.00 80.62 270 GLY A O 1
ATOM 1998 N N . SER A 1 271 ? 9.902 -18.300 -12.401 1.00 81.62 271 SER A N 1
ATOM 1999 C CA . SER A 1 271 ? 10.923 -18.997 -11.604 1.00 81.62 271 SER A CA 1
ATOM 2000 C C . SER A 1 271 ? 12.170 -18.156 -11.321 1.00 81.62 271 SER A C 1
ATOM 2002 O O . SER A 1 271 ? 13.109 -18.660 -10.708 1.00 81.62 271 SER A O 1
ATOM 2004 N N . GLU A 1 272 ? 12.213 -16.917 -11.804 1.00 84.12 272 GLU A N 1
ATOM 2005 C CA . GLU A 1 272 ? 13.346 -16.019 -11.622 1.00 84.12 272 GLU A CA 1
ATOM 2006 C C . GLU A 1 272 ? 13.105 -15.068 -10.446 1.00 84.12 272 GLU A C 1
ATOM 2008 O O . GLU A 1 272 ? 11.978 -14.647 -10.165 1.00 84.12 272 GLU A O 1
ATOM 2013 N N . PHE A 1 273 ? 14.194 -14.726 -9.767 1.00 84.75 273 PHE A N 1
ATOM 2014 C CA . PHE A 1 273 ? 14.218 -13.871 -8.590 1.00 84.75 273 PHE A CA 1
ATOM 2015 C C . PHE A 1 273 ? 15.306 -12.816 -8.767 1.00 84.75 273 PHE A C 1
ATOM 2017 O O . PHE A 1 273 ? 16.410 -13.134 -9.213 1.00 84.75 273 PHE A O 1
ATOM 2024 N N . ALA A 1 274 ? 15.001 -11.571 -8.415 1.00 84.75 274 ALA A N 1
ATOM 2025 C CA . ALA A 1 274 ? 15.958 -10.478 -8.485 1.00 84.75 274 ALA A CA 1
ATOM 2026 C C . ALA A 1 274 ? 15.800 -9.535 -7.293 1.00 84.75 274 ALA A C 1
ATOM 2028 O O . ALA A 1 274 ? 14.686 -9.257 -6.848 1.00 84.75 274 ALA A O 1
ATOM 2029 N N . ILE A 1 275 ? 16.929 -9.005 -6.826 1.00 86.06 275 ILE A N 1
ATOM 2030 C CA . ILE A 1 275 ? 16.979 -7.893 -5.880 1.00 86.06 275 ILE A CA 1
ATOM 2031 C C . ILE A 1 275 ? 17.631 -6.726 -6.612 1.00 86.06 275 ILE A C 1
ATOM 2033 O O . ILE A 1 275 ? 18.747 -6.851 -7.121 1.00 86.06 275 ILE A O 1
ATOM 2037 N N . ILE A 1 276 ? 16.926 -5.602 -6.682 1.00 83.88 276 ILE A N 1
ATOM 2038 C CA . ILE A 1 276 ? 17.442 -4.355 -7.245 1.00 83.88 276 ILE A CA 1
ATOM 2039 C C . ILE A 1 276 ? 17.577 -3.324 -6.126 1.00 83.88 276 ILE A C 1
ATOM 2041 O O . ILE A 1 276 ? 16.643 -3.132 -5.356 1.00 83.88 276 ILE A O 1
ATOM 2045 N N . SER A 1 277 ? 18.728 -2.662 -6.023 1.00 83.50 277 SER A N 1
ATOM 2046 C CA . SER A 1 277 ? 18.906 -1.532 -5.103 1.00 83.50 277 SER A CA 1
ATOM 2047 C C . SER A 1 277 ? 18.673 -0.229 -5.849 1.00 83.50 277 SER A C 1
ATOM 2049 O O . SER A 1 277 ? 19.406 0.066 -6.789 1.00 83.50 277 SER A O 1
ATOM 2051 N N . LEU A 1 278 ? 17.670 0.551 -5.448 1.00 76.75 278 LEU A N 1
ATOM 2052 C CA . LEU A 1 278 ? 17.360 1.837 -6.083 1.00 76.75 278 LEU A CA 1
ATOM 2053 C C . LEU A 1 278 ? 18.098 3.021 -5.434 1.00 76.75 278 LEU A C 1
ATOM 2055 O O . LEU A 1 278 ? 18.060 4.127 -5.964 1.00 76.75 278 LEU A O 1
ATOM 2059 N N . MET A 1 279 ? 18.799 2.792 -4.318 1.00 70.44 279 MET A N 1
ATOM 2060 C CA . MET A 1 279 ? 19.593 3.802 -3.616 1.00 70.44 279 MET A CA 1
ATOM 2061 C C . MET A 1 279 ? 21.062 3.385 -3.503 1.00 70.44 279 MET A C 1
ATOM 2063 O O . MET A 1 279 ? 21.375 2.202 -3.352 1.00 70.44 279 MET A O 1
ATOM 2067 N N . ALA A 1 280 ? 21.963 4.370 -3.556 1.00 62.50 280 ALA A N 1
ATOM 2068 C CA . ALA A 1 280 ? 23.371 4.180 -3.228 1.00 62.50 280 ALA A CA 1
ATOM 2069 C C . ALA A 1 280 ? 23.526 4.195 -1.701 1.00 62.50 280 ALA A C 1
ATOM 2071 O O . ALA A 1 280 ? 23.197 5.193 -1.064 1.00 62.50 280 ALA A O 1
ATOM 2072 N N . SER A 1 281 ? 24.008 3.101 -1.110 1.00 53.31 281 SER A N 1
ATOM 2073 C CA . SER A 1 281 ? 24.372 3.076 0.311 1.00 53.31 281 SER A CA 1
ATOM 2074 C C . SER A 1 281 ? 25.874 3.329 0.465 1.00 53.31 281 SER A C 1
ATOM 2076 O O . SER A 1 281 ? 26.659 2.921 -0.390 1.00 53.31 281 SER A O 1
ATOM 2078 N N . GLU A 1 282 ? 26.290 3.994 1.547 1.00 44.56 282 GLU A N 1
ATOM 2079 C CA . GLU A 1 282 ? 27.705 4.321 1.800 1.00 44.56 282 GLU A CA 1
ATOM 2080 C C . GLU A 1 282 ? 28.625 3.092 1.913 1.00 44.56 282 GLU A C 1
ATOM 2082 O O . GLU A 1 282 ? 29.832 3.236 1.737 1.00 44.56 282 GLU A O 1
ATOM 2087 N N . ASN A 1 283 ? 28.080 1.888 2.139 1.00 40.38 283 ASN A N 1
ATOM 2088 C CA . ASN A 1 283 ? 28.872 0.667 2.325 1.00 40.38 283 ASN A CA 1
ATOM 2089 C C . ASN A 1 283 ? 28.562 -0.497 1.382 1.00 40.38 283 ASN A C 1
ATOM 2091 O O . ASN A 1 283 ? 29.266 -1.495 1.447 1.00 40.38 283 ASN A O 1
ATOM 2095 N N . ASP A 1 284 ? 27.615 -0.370 0.458 1.00 38.09 284 ASP A N 1
ATOM 2096 C CA . ASP A 1 284 ? 27.498 -1.322 -0.640 1.00 38.09 284 ASP A CA 1
ATOM 2097 C C . ASP A 1 284 ? 27.120 -0.587 -1.921 1.00 38.09 284 ASP A C 1
ATOM 2099 O O . ASP A 1 284 ? 25.996 -0.118 -2.112 1.00 38.09 284 ASP A O 1
ATOM 2103 N N . LEU A 1 285 ? 28.139 -0.533 -2.782 1.00 33.66 285 LEU A N 1
ATOM 2104 C CA . LEU A 1 285 ? 28.063 -0.4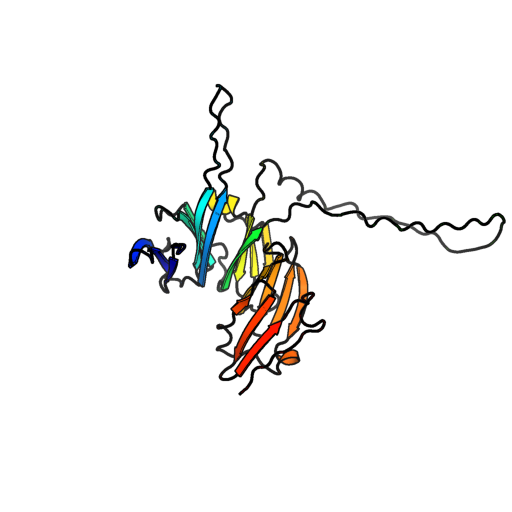11 -4.228 1.00 33.66 285 LEU A CA 1
ATOM 2105 C C . LEU A 1 285 ? 27.451 0.908 -4.727 1.00 33.66 285 LEU A C 1
ATOM 2107 O O . LEU A 1 285 ? 26.275 1.039 -5.056 1.00 33.66 285 LEU A O 1
ATOM 2111 N N . ARG A 1 286 ? 28.345 1.889 -4.889 1.00 31.17 286 ARG A N 1
ATOM 2112 C CA . ARG A 1 286 ? 28.194 2.946 -5.894 1.00 31.17 286 ARG A CA 1
ATOM 2113 C C . ARG A 1 286 ? 27.976 2.257 -7.245 1.00 31.17 286 ARG A C 1
ATOM 2115 O O . ARG A 1 286 ? 28.805 1.428 -7.596 1.00 31.17 286 ARG A O 1
ATOM 2122 N N . TYR A 1 287 ? 26.909 2.628 -7.956 1.00 36.97 287 TYR A N 1
ATOM 2123 C CA . TYR A 1 287 ? 26.252 1.946 -9.091 1.00 36.97 287 TYR A CA 1
ATOM 2124 C C . TYR A 1 287 ? 25.120 1.010 -8.652 1.00 36.97 287 TYR A C 1
ATOM 2126 O O . TYR A 1 287 ? 25.323 0.176 -7.778 1.00 36.97 287 TYR A O 1
ATOM 2134 N N . LEU A 1 288 ? 23.946 1.141 -9.300 1.00 35.28 288 LEU A N 1
ATOM 2135 C CA . LEU A 1 288 ? 22.895 0.113 -9.361 1.00 35.28 288 LEU A CA 1
ATOM 2136 C C . LEU A 1 288 ? 23.579 -1.249 -9.456 1.00 35.28 288 LEU A C 1
ATOM 2138 O O . LEU A 1 288 ? 24.107 -1.611 -10.508 1.00 35.28 288 LEU A O 1
ATOM 2142 N N . SER A 1 289 ? 23.661 -1.952 -8.339 1.00 32.66 289 SER A N 1
ATOM 2143 C CA . SER A 1 289 ? 24.448 -3.163 -8.250 1.00 32.66 289 SER A CA 1
ATOM 2144 C C . SER A 1 289 ? 23.504 -4.316 -8.019 1.00 32.66 289 SER A C 1
ATOM 2146 O O . SER A 1 289 ? 22.655 -4.332 -7.127 1.00 32.66 289 SER A O 1
ATOM 2148 N N . PHE A 1 290 ? 23.604 -5.242 -8.954 1.00 46.69 290 PHE A N 1
ATOM 2149 C CA . PHE A 1 290 ? 22.709 -6.361 -9.102 1.00 46.69 290 PHE A CA 1
ATOM 2150 C C . PHE A 1 290 ? 23.348 -7.549 -8.402 1.00 46.69 290 PHE A C 1
ATOM 2152 O O . PHE A 1 290 ? 24.422 -7.998 -8.800 1.00 46.69 290 PHE A O 1
ATOM 2159 N N . LEU A 1 291 ? 22.670 -8.092 -7.399 1.00 33.44 291 LEU A N 1
ATOM 2160 C CA . LEU A 1 291 ? 22.899 -9.468 -6.984 1.00 33.44 291 LEU A CA 1
ATOM 2161 C C . LEU A 1 291 ? 21.753 -10.299 -7.554 1.00 33.44 291 LEU A C 1
ATOM 2163 O O . LEU A 1 291 ? 20.708 -10.479 -6.933 1.00 33.44 291 LEU A O 1
ATOM 2167 N N . ALA A 1 292 ? 21.946 -10.784 -8.780 1.00 34.12 292 ALA A N 1
ATOM 2168 C CA . ALA A 1 292 ? 21.146 -11.880 -9.303 1.00 34.12 292 ALA A CA 1
ATOM 2169 C C . ALA A 1 292 ? 21.665 -13.173 -8.662 1.00 34.12 292 ALA A C 1
ATOM 2171 O O . ALA A 1 292 ? 22.640 -13.762 -9.123 1.00 34.12 292 ALA A O 1
ATOM 2172 N N . LEU A 1 293 ? 21.038 -13.604 -7.569 1.00 29.31 293 LEU A N 1
ATOM 2173 C CA . LEU A 1 293 ? 21.180 -14.977 -7.093 1.00 29.31 293 LEU A CA 1
ATOM 2174 C C . LEU A 1 293 ? 20.307 -15.860 -7.989 1.00 29.31 293 LEU A C 1
ATOM 2176 O O . LEU A 1 293 ? 19.110 -16.012 -7.757 1.00 29.31 293 LEU A O 1
ATOM 2180 N N . LEU A 1 294 ? 20.906 -16.406 -9.045 1.00 29.17 294 LEU A N 1
ATOM 2181 C CA . LEU A 1 294 ? 20.308 -17.460 -9.861 1.00 29.17 294 LEU A CA 1
ATOM 2182 C C . LEU A 1 294 ? 21.033 -18.784 -9.588 1.00 29.17 294 LEU A C 1
ATOM 2184 O O . LEU A 1 294 ? 22.235 -18.796 -9.330 1.00 29.17 294 LEU A O 1
ATOM 2188 N N . ARG A 1 295 ? 20.243 -19.863 -9.577 1.00 31.09 295 ARG A N 1
ATOM 2189 C CA . ARG A 1 295 ? 20.668 -21.256 -9.364 1.00 31.09 295 ARG A CA 1
ATOM 2190 C C . ARG A 1 295 ? 21.702 -21.727 -10.375 1.00 31.09 295 ARG A C 1
ATOM 2192 O O . ARG A 1 295 ? 21.552 -21.368 -11.562 1.00 31.09 295 ARG A O 1
#

pLDDT: mean 70.61, std 25.47, range [24.28, 95.56]